Protein AF-A0A7G6T4R9-F1 (afdb_monomer)

Sequence (202 aa):
MLKKGSYLDRAVNALKSNSSLAFAHCATLMIGDCGGFTSSAYPLTEALVAAKHHVSSSIVFRRNDAVAFGGFDPKVVKWTDWSFGASLLSYRIGNDQANKIVYFSGPY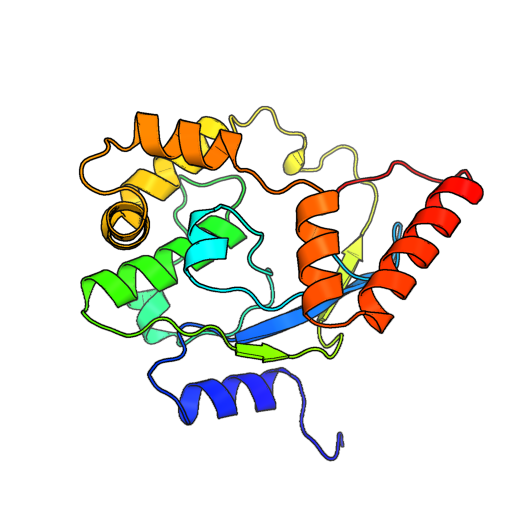YLYRTYTDPHRLSQQPISESEMVRVTVEICRPLFDKYYPDVNEGDIAEAVMAKKPTLLDCLTHIAKSDLIRARQFIRDRDLHCLTGTRSVALAP

Solvent-accessible surface area (backbone atoms only — not comparable to full-atom values): 11504 Å² total; per-residue (Å²): 131,68,94,81,56,56,62,65,56,51,40,52,50,50,49,71,76,30,80,43,40,53,37,25,40,54,17,36,30,31,37,72,74,46,62,43,60,39,66,60,45,43,78,62,45,59,70,42,46,67,35,55,40,75,39,67,87,76,52,46,64,59,65,68,59,40,63,73,72,63,53,76,57,86,85,41,86,57,65,47,46,38,42,39,51,43,40,54,48,8,50,32,44,71,65,81,40,56,62,41,52,47,63,40,85,54,68,76,41,79,44,80,38,70,93,61,98,80,43,75,89,74,50,98,66,62,64,60,58,35,42,26,55,40,42,62,78,16,40,56,46,46,44,75,79,43,68,98,58,56,46,66,63,47,23,52,54,32,59,75,47,47,65,49,73,66,56,30,46,51,48,19,37,75,73,35,55,66,57,32,53,48,44,52,51,45,50,52,52,44,65,72,66,74,62,71,79,86,70,81,63,121

Structure (mmCIF, N/CA/C/O backbone):
data_AF-A0A7G6T4R9-F1
#
_entry.id   AF-A0A7G6T4R9-F1
#
loop_
_atom_site.group_PDB
_atom_site.id
_atom_site.type_symbol
_atom_site.label_atom_id
_atom_site.label_alt_id
_atom_site.label_comp_id
_atom_site.label_asym_id
_atom_site.label_entity_id
_atom_site.label_seq_id
_atom_site.pdbx_PDB_ins_code
_atom_site.Cartn_x
_atom_site.Cartn_y
_atom_site.Cartn_z
_atom_site.occupancy
_atom_site.B_iso_or_equiv
_atom_site.auth_seq_id
_atom_site.auth_comp_id
_atom_site.auth_asym_id
_atom_site.auth_atom_id
_atom_site.pdbx_PDB_model_num
ATOM 1 N N . MET A 1 1 ? -7.048 -18.591 24.640 1.00 47.72 1 MET A N 1
ATOM 2 C CA . MET A 1 1 ? -7.565 -17.380 23.959 1.00 47.72 1 MET A CA 1
ATOM 3 C C . MET A 1 1 ? -6.538 -16.261 24.050 1.00 47.72 1 MET A C 1
ATOM 5 O O . MET A 1 1 ? -5.986 -16.047 25.124 1.00 47.72 1 MET A O 1
ATOM 9 N N . LEU A 1 2 ? -6.266 -15.552 22.952 1.00 65.94 2 LEU A N 1
ATOM 10 C CA . LEU A 1 2 ? -5.390 -14.376 22.959 1.00 65.94 2 LEU A CA 1
ATOM 11 C C . LEU A 1 2 ? -6.073 -13.249 23.755 1.00 65.94 2 LEU A C 1
ATOM 13 O O . LEU A 1 2 ? -7.051 -12.681 23.282 1.00 65.94 2 LEU A O 1
ATOM 17 N N . LYS A 1 3 ? -5.554 -12.892 24.941 1.00 66.50 3 LYS A N 1
ATOM 18 C CA . LYS A 1 3 ? -6.134 -11.860 25.838 1.00 66.50 3 LYS A CA 1
ATOM 19 C C . LYS A 1 3 ? -6.374 -10.486 25.183 1.00 66.50 3 LYS A C 1
ATOM 21 O O . LYS A 1 3 ? -7.097 -9.673 25.739 1.00 66.50 3 LYS A O 1
ATOM 26 N N . LYS A 1 4 ? -5.745 -10.205 24.036 1.00 72.19 4 LYS A N 1
ATOM 27 C CA . LYS A 1 4 ? -5.844 -8.932 23.300 1.00 72.19 4 LYS A CA 1
ATOM 28 C C . LYS A 1 4 ? -6.438 -9.079 21.884 1.00 72.19 4 LYS A C 1
ATOM 30 O O . LYS A 1 4 ? -6.253 -8.180 21.068 1.00 72.19 4 LYS A O 1
ATOM 35 N N . GLY A 1 5 ? -7.078 -10.211 21.578 1.00 83.81 5 GLY A N 1
ATOM 36 C CA . GLY A 1 5 ? -7.627 -10.507 20.249 1.00 83.81 5 GLY A CA 1
ATOM 37 C C . GLY A 1 5 ? -6.572 -10.803 19.174 1.00 83.81 5 GLY A C 1
ATOM 38 O O . GLY A 1 5 ? -5.372 -10.552 19.352 1.00 83.81 5 GLY A O 1
ATOM 39 N N . SER A 1 6 ? -7.041 -11.362 18.061 1.00 92.00 6 SER A N 1
ATOM 40 C CA . SER A 1 6 ? -6.291 -11.597 16.823 1.00 92.00 6 SER A CA 1
ATOM 41 C C . SER A 1 6 ? -6.058 -10.294 16.041 1.00 92.00 6 SER A C 1
ATOM 43 O O . SER A 1 6 ? -6.551 -9.226 16.409 1.00 92.00 6 SER A O 1
ATOM 45 N N . TYR A 1 7 ? -5.302 -10.361 14.942 1.00 94.06 7 TYR A N 1
ATOM 46 C CA . TYR A 1 7 ? -5.172 -9.222 14.028 1.00 94.06 7 TYR A CA 1
ATOM 47 C C . TYR A 1 7 ? -6.500 -8.813 13.400 1.00 94.06 7 TYR A C 1
ATOM 49 O O . TYR A 1 7 ? -6.786 -7.619 13.352 1.00 94.06 7 TYR A O 1
ATOM 57 N N . LEU A 1 8 ? -7.334 -9.779 13.007 1.00 95.31 8 LEU A N 1
ATOM 58 C CA . LEU A 1 8 ? -8.654 -9.490 12.454 1.00 95.31 8 LEU A CA 1
ATOM 59 C C . LEU A 1 8 ? -9.522 -8.736 13.464 1.00 95.31 8 LEU A C 1
ATOM 61 O O . LEU A 1 8 ? -10.095 -7.712 13.105 1.00 95.31 8 LEU A O 1
ATOM 65 N N . ASP A 1 9 ? -9.535 -9.156 14.733 1.00 95.19 9 ASP A N 1
ATOM 66 C CA . ASP A 1 9 ? -10.296 -8.461 15.783 1.00 95.19 9 ASP A CA 1
ATOM 67 C C . ASP A 1 9 ? -9.857 -6.996 15.912 1.00 95.19 9 ASP A C 1
ATOM 69 O O . ASP A 1 9 ? -10.676 -6.079 15.967 1.00 95.19 9 ASP A O 1
ATOM 73 N N . ARG A 1 10 ? -8.542 -6.754 15.917 1.00 95.44 10 ARG A N 1
ATOM 74 C CA . ARG A 1 10 ? -7.966 -5.405 16.033 1.00 95.44 10 ARG A CA 1
ATOM 75 C C . ARG A 1 10 ? -8.271 -4.546 14.814 1.00 95.44 10 ARG A C 1
ATOM 77 O O . ARG A 1 10 ? -8.655 -3.389 14.969 1.00 95.44 10 ARG A O 1
ATOM 84 N N . ALA A 1 11 ? -8.097 -5.104 13.621 1.00 97.25 11 ALA A N 1
ATOM 85 C CA . ALA A 1 11 ? -8.322 -4.413 12.362 1.00 97.25 11 ALA A CA 1
ATOM 86 C C . ALA A 1 11 ? -9.800 -4.048 12.179 1.00 97.25 11 ALA A C 1
ATOM 88 O O . ALA A 1 11 ? -10.115 -2.897 11.875 1.00 97.25 11 ALA A O 1
ATOM 89 N N . VAL A 1 12 ? -10.707 -4.991 12.449 1.00 97.19 12 VAL A N 1
ATOM 90 C CA . VAL A 1 12 ? -12.155 -4.756 12.414 1.00 97.19 12 VAL A CA 1
ATOM 91 C C . VAL A 1 12 ? -12.549 -3.697 13.436 1.00 97.19 12 VAL A C 1
ATOM 93 O O . VAL A 1 12 ? -13.268 -2.765 13.084 1.00 97.19 12 VAL A O 1
ATOM 96 N N . ASN A 1 13 ? -12.053 -3.780 14.673 1.00 96.62 13 ASN A N 1
ATOM 97 C CA . ASN A 1 13 ? -12.354 -2.774 15.692 1.00 96.62 13 ASN A CA 1
ATOM 98 C C . ASN A 1 13 ? -11.881 -1.376 15.274 1.00 96.62 13 ASN A C 1
ATOM 100 O O . ASN A 1 13 ? -12.661 -0.434 15.378 1.00 96.62 13 ASN A O 1
ATOM 104 N N . ALA A 1 14 ? -10.665 -1.247 14.732 1.00 97.62 14 ALA A N 1
ATOM 105 C CA . ALA A 1 14 ? -10.147 0.031 14.245 1.00 97.62 14 ALA A CA 1
ATOM 106 C C . ALA A 1 14 ? -11.005 0.609 13.105 1.00 97.62 14 ALA A C 1
ATOM 108 O O . ALA A 1 14 ? -11.374 1.783 13.137 1.00 97.62 14 ALA A O 1
ATOM 109 N N . LEU A 1 15 ? -11.373 -0.216 12.119 1.00 98.12 15 LEU A N 1
ATOM 110 C CA . LEU A 1 15 ? -12.225 0.207 11.004 1.00 98.12 15 LEU A CA 1
ATOM 111 C C . LEU A 1 15 ? -13.647 0.552 11.467 1.00 98.12 15 LEU A C 1
ATOM 113 O O . LEU A 1 15 ? -14.244 1.500 10.963 1.00 98.12 15 LEU A O 1
ATOM 117 N N . LYS A 1 16 ? -14.208 -0.162 12.445 1.00 97.38 16 LYS A N 1
ATOM 118 C CA . LYS A 1 16 ? -15.526 0.180 13.003 1.00 97.38 16 LYS A CA 1
ATOM 119 C C . LYS A 1 16 ? -15.491 1.490 13.786 1.00 97.38 16 LYS A C 1
ATOM 121 O O . LYS A 1 16 ? -16.446 2.253 13.709 1.00 97.38 16 LYS A O 1
ATOM 126 N N . SER A 1 17 ? -14.409 1.758 14.514 1.00 97.75 17 SER A N 1
ATOM 127 C CA . SER A 1 17 ? -14.300 2.943 15.368 1.00 97.75 17 SER A CA 1
ATOM 128 C C . SER A 1 17 ? -13.881 4.213 14.626 1.00 97.75 17 SER A C 1
ATOM 130 O O . SER A 1 17 ? -13.971 5.296 15.194 1.00 97.75 17 SER A O 1
ATOM 132 N N . ASN A 1 18 ? -13.374 4.110 13.393 1.00 98.19 18 ASN A N 1
ATOM 133 C CA . ASN A 1 18 ? -12.866 5.262 12.653 1.00 98.19 18 ASN A CA 1
ATOM 134 C C . ASN A 1 18 ? -13.181 5.168 11.152 1.00 98.19 18 ASN A C 1
ATOM 136 O O . ASN A 1 18 ? -12.487 4.487 10.392 1.00 98.19 18 ASN A O 1
ATOM 140 N N . SER A 1 19 ? -14.194 5.919 10.714 1.00 97.00 19 SER A N 1
ATOM 141 C CA . SER A 1 19 ? -14.621 6.008 9.309 1.00 97.00 19 SER A CA 1
ATOM 142 C C . SER A 1 19 ? -13.575 6.630 8.380 1.00 97.00 19 SER A C 1
ATOM 144 O O . SER A 1 19 ? -13.642 6.409 7.175 1.00 97.00 19 SER A O 1
ATOM 146 N N . SER A 1 20 ? -12.583 7.354 8.914 1.00 98.12 20 SER A N 1
ATOM 147 C CA . SER A 1 20 ? -11.479 7.914 8.123 1.00 98.12 20 SER A CA 1
ATOM 148 C C . SER A 1 20 ? -10.433 6.875 7.718 1.00 98.12 20 SER A C 1
ATOM 150 O O . SER A 1 20 ? -9.563 7.189 6.913 1.00 98.12 20 SER A O 1
ATOM 152 N N . LEU A 1 21 ? -10.443 5.673 8.306 1.00 98.50 21 LEU A N 1
ATOM 153 C CA . LEU A 1 21 ? -9.519 4.611 7.913 1.00 98.50 21 LEU A CA 1
ATOM 154 C C . LEU A 1 21 ? -9.996 3.949 6.621 1.00 98.50 21 LEU A C 1
ATOM 156 O O . LEU A 1 21 ? -11.114 3.448 6.598 1.00 98.50 21 LEU A O 1
ATOM 160 N N . ALA A 1 22 ? -9.155 3.889 5.592 1.00 98.19 22 ALA A N 1
ATOM 161 C CA . ALA A 1 22 ? -9.432 3.146 4.364 1.00 98.19 22 ALA A CA 1
ATOM 162 C C . ALA A 1 22 ? -9.221 1.641 4.575 1.00 98.19 22 ALA A C 1
ATOM 164 O O . ALA A 1 22 ? -10.106 0.827 4.316 1.00 98.19 22 ALA A O 1
ATOM 165 N N . PHE A 1 23 ? -8.060 1.280 5.121 1.00 98.56 23 PHE A N 1
ATOM 166 C CA . PHE A 1 23 ? -7.718 -0.097 5.446 1.00 98.56 23 PHE A CA 1
ATOM 167 C C . PHE A 1 23 ? -6.749 -0.185 6.627 1.00 98.56 23 PHE A C 1
ATOM 169 O O . PHE A 1 23 ? -6.134 0.794 7.065 1.00 98.56 23 PHE A O 1
ATOM 176 N N . ALA A 1 24 ? -6.636 -1.399 7.145 1.00 98.38 24 ALA A N 1
ATOM 177 C CA . ALA A 1 24 ? -5.690 -1.815 8.157 1.00 98.38 24 ALA A CA 1
ATOM 178 C C . ALA A 1 24 ? -4.681 -2.795 7.561 1.00 98.38 24 ALA A C 1
ATOM 180 O O . ALA A 1 24 ? -5.046 -3.626 6.734 1.00 98.38 24 ALA A O 1
ATOM 181 N N . HIS A 1 25 ? -3.432 -2.732 8.012 1.00 97.62 25 HIS A N 1
ATOM 182 C CA . HIS A 1 25 ? -2.411 -3.726 7.683 1.00 97.62 25 HIS A CA 1
ATOM 183 C C . HIS A 1 25 ? -1.464 -3.965 8.859 1.00 97.62 25 HIS A C 1
ATOM 185 O O . HIS A 1 25 ? -1.526 -3.266 9.876 1.00 97.62 25 HIS A O 1
ATOM 191 N N . CYS A 1 26 ? -0.609 -4.977 8.755 1.00 95.69 26 CYS A N 1
ATOM 192 C CA . CYS A 1 26 ? 0.341 -5.324 9.804 1.00 95.69 26 CYS A CA 1
ATOM 193 C C . CYS A 1 26 ? 1.710 -5.695 9.243 1.00 95.69 26 CYS A C 1
ATOM 195 O O . CYS A 1 26 ? 1.860 -5.961 8.048 1.00 95.69 26 CYS A O 1
ATOM 197 N N . ALA A 1 27 ? 2.708 -5.725 10.126 1.00 93.31 27 ALA A N 1
ATOM 198 C CA . ALA A 1 27 ? 4.015 -6.259 9.784 1.00 93.31 27 ALA A CA 1
ATOM 199 C C . ALA A 1 27 ? 3.864 -7.711 9.304 1.00 93.31 27 ALA A C 1
ATOM 201 O O . ALA A 1 27 ? 3.199 -8.520 9.953 1.00 93.31 27 ALA A O 1
ATOM 202 N N . THR A 1 28 ? 4.500 -8.045 8.184 1.00 91.88 28 THR A N 1
ATOM 203 C CA . THR A 1 28 ? 4.488 -9.407 7.643 1.00 91.88 28 THR A CA 1
ATOM 204 C C . THR A 1 28 ? 5.821 -10.083 7.924 1.00 91.88 28 THR A C 1
ATOM 206 O O . THR A 1 28 ? 6.882 -9.504 7.681 1.00 91.88 28 THR A O 1
ATOM 209 N N . LEU A 1 29 ? 5.762 -11.306 8.448 1.00 91.19 29 LEU A N 1
ATOM 210 C CA . LEU A 1 29 ? 6.935 -12.139 8.684 1.00 91.19 29 LEU A CA 1
ATOM 211 C C . LEU A 1 29 ? 7.026 -13.206 7.595 1.00 91.19 29 LEU A C 1
ATOM 213 O O . LEU A 1 29 ? 6.097 -13.988 7.396 1.00 91.19 29 LEU A O 1
ATOM 217 N N . MET A 1 30 ? 8.151 -13.245 6.897 1.00 90.12 30 MET A N 1
ATOM 218 C CA . MET A 1 30 ? 8.450 -14.276 5.920 1.00 90.12 30 MET A CA 1
ATOM 219 C C . MET A 1 30 ? 8.899 -15.560 6.618 1.00 90.12 30 MET A C 1
ATOM 221 O O . MET A 1 30 ? 9.665 -15.526 7.585 1.00 90.12 30 MET A O 1
ATOM 225 N N . ILE A 1 31 ? 8.422 -16.693 6.110 1.00 89.50 31 ILE A N 1
ATOM 226 C CA . ILE A 1 31 ? 8.800 -18.041 6.547 1.00 89.50 31 ILE A CA 1
ATOM 227 C C . ILE A 1 31 ? 9.092 -18.918 5.326 1.00 89.50 31 ILE A C 1
ATOM 229 O O . ILE A 1 31 ? 8.488 -18.716 4.278 1.00 89.50 31 ILE A O 1
ATOM 233 N N . GLY A 1 32 ? 9.944 -19.935 5.459 1.00 86.12 32 GLY A N 1
ATOM 234 C CA . GLY A 1 32 ? 10.296 -20.841 4.360 1.00 86.12 32 GLY A CA 1
ATOM 235 C C . GLY A 1 32 ? 11.695 -20.564 3.823 1.00 86.12 32 GLY A C 1
ATOM 236 O O . GLY A 1 32 ? 12.644 -20.518 4.601 1.00 86.12 32 GLY A O 1
ATOM 237 N N . ASP A 1 33 ? 11.821 -20.399 2.508 1.00 78.69 33 ASP A N 1
ATOM 238 C CA . ASP A 1 33 ? 13.122 -20.255 1.842 1.00 78.69 33 ASP A CA 1
ATOM 239 C C . ASP A 1 33 ? 13.871 -18.973 2.218 1.00 78.69 33 ASP A C 1
ATOM 241 O O . ASP A 1 33 ? 15.096 -18.939 2.166 1.00 78.69 33 ASP A O 1
ATOM 245 N N . CYS A 1 34 ? 13.134 -17.939 2.608 1.00 75.06 34 CYS A N 1
ATOM 246 C CA . CYS A 1 34 ? 13.631 -16.697 3.172 1.00 75.06 34 CYS A CA 1
ATOM 247 C C . CYS A 1 34 ? 12.821 -16.363 4.435 1.00 75.06 34 CYS A C 1
ATOM 249 O O . CYS A 1 34 ? 11.587 -16.415 4.435 1.00 75.06 34 CYS A O 1
ATOM 251 N N . GLY A 1 35 ? 13.535 -16.035 5.509 1.00 82.81 35 GLY A N 1
ATOM 252 C CA . GLY A 1 35 ? 12.982 -15.618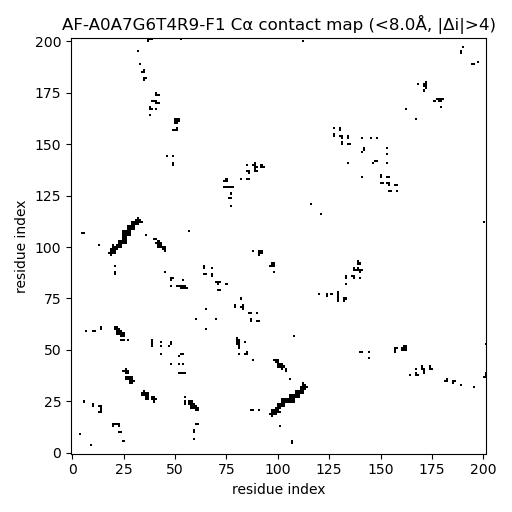 6.798 1.00 82.81 35 GLY A CA 1
ATOM 253 C C . GLY A 1 35 ? 13.174 -14.126 7.076 1.00 82.81 35 GLY A C 1
ATOM 254 O O . GLY A 1 35 ? 13.973 -13.467 6.411 1.00 82.81 35 GLY A O 1
ATOM 255 N N . GLY A 1 36 ? 12.474 -13.617 8.090 1.00 89.00 36 GLY A N 1
ATOM 256 C CA . GLY A 1 36 ? 12.563 -12.221 8.537 1.00 89.00 36 GLY A CA 1
ATOM 257 C C . GLY A 1 36 ? 11.393 -11.367 8.049 1.00 89.00 36 GLY A C 1
ATOM 258 O O . GLY A 1 36 ? 10.477 -11.855 7.393 1.00 89.00 36 GLY A O 1
ATOM 259 N N . PHE A 1 37 ? 11.369 -10.086 8.408 1.00 90.88 37 PHE A N 1
ATOM 260 C CA . PHE A 1 37 ? 10.284 -9.186 7.998 1.00 90.88 37 PHE A CA 1
ATOM 261 C C . PHE A 1 37 ? 10.330 -8.867 6.497 1.00 90.88 37 PHE A C 1
ATOM 263 O O . PHE A 1 37 ? 11.409 -8.771 5.909 1.00 90.88 37 PHE A O 1
ATOM 270 N N . THR A 1 38 ? 9.164 -8.655 5.880 1.00 89.62 38 THR A N 1
ATOM 271 C CA . THR A 1 38 ? 9.091 -8.098 4.519 1.00 89.62 38 THR A CA 1
ATOM 272 C C . THR A 1 38 ? 9.663 -6.681 4.486 1.00 89.62 38 THR A C 1
ATOM 274 O O . THR A 1 38 ? 9.715 -5.980 5.502 1.00 89.62 38 THR A O 1
ATOM 277 N N . SER A 1 39 ? 10.088 -6.234 3.302 1.00 88.12 39 SER A N 1
ATOM 278 C CA . SER A 1 39 ? 10.574 -4.862 3.097 1.00 88.12 39 SER A CA 1
ATOM 279 C C . SER A 1 39 ? 9.505 -3.823 3.452 1.00 88.12 39 SER A C 1
ATOM 281 O O . SER A 1 39 ? 9.852 -2.726 3.856 1.00 88.12 39 SER A O 1
ATOM 283 N N . SER A 1 40 ? 8.225 -4.189 3.389 1.00 89.19 40 SER A N 1
ATOM 284 C CA . SER A 1 40 ? 7.039 -3.376 3.674 1.00 89.19 40 SER A CA 1
ATOM 285 C C . SER A 1 40 ? 6.599 -3.325 5.148 1.00 89.19 40 SER A C 1
ATOM 287 O O . SER A 1 40 ? 5.505 -2.848 5.445 1.00 89.19 40 SER A O 1
ATOM 289 N N . ALA A 1 41 ? 7.418 -3.793 6.099 1.00 93.25 41 ALA A N 1
ATOM 290 C CA . ALA A 1 41 ? 7.074 -3.850 7.527 1.00 93.25 41 ALA A CA 1
ATOM 291 C C . ALA A 1 41 ? 7.145 -2.484 8.261 1.00 93.25 41 ALA A C 1
ATOM 293 O O . ALA A 1 41 ? 7.786 -2.345 9.313 1.00 93.25 41 ALA A O 1
ATOM 294 N N . TYR A 1 42 ? 6.471 -1.473 7.707 1.00 96.06 42 TYR A N 1
ATOM 295 C CA . TYR A 1 42 ? 6.374 -0.106 8.221 1.00 96.06 42 TYR A CA 1
ATOM 296 C C . TYR A 1 42 ? 4.978 0.503 7.979 1.00 96.06 42 TYR A C 1
ATOM 298 O O . TYR A 1 42 ? 4.236 0.035 7.116 1.00 96.06 42 TYR A O 1
ATOM 306 N N . PRO A 1 43 ? 4.587 1.565 8.713 1.00 97.38 43 PRO A N 1
ATOM 307 C CA . PRO A 1 43 ? 3.326 2.257 8.472 1.00 97.38 43 PRO A CA 1
ATOM 308 C C . PRO A 1 43 ? 3.249 2.864 7.065 1.00 97.38 43 PRO A C 1
ATOM 310 O O . PRO A 1 43 ? 4.071 3.701 6.694 1.00 97.38 43 PRO A O 1
ATOM 313 N N . LEU A 1 44 ? 2.221 2.481 6.311 1.00 97.25 44 LEU A N 1
ATOM 314 C CA . LEU A 1 44 ? 1.876 3.082 5.025 1.00 97.25 44 LEU A CA 1
ATOM 315 C C . LEU A 1 44 ? 1.049 4.352 5.215 1.00 97.25 44 LEU A C 1
ATOM 317 O O . LEU A 1 44 ? 0.273 4.479 6.163 1.00 97.25 44 LEU A O 1
ATOM 321 N N . THR A 1 45 ? 1.182 5.262 4.260 1.00 97.62 45 THR A N 1
ATOM 322 C CA . THR A 1 45 ? 0.328 6.439 4.101 1.00 97.62 45 THR A CA 1
ATOM 323 C C . THR A 1 45 ? -0.207 6.470 2.676 1.00 97.62 45 THR A C 1
ATOM 325 O O . THR A 1 45 ? 0.334 5.805 1.794 1.00 97.62 45 THR A O 1
ATOM 328 N N . GLU A 1 46 ? -1.248 7.263 2.443 1.00 97.62 46 GLU A N 1
ATOM 329 C CA . GLU A 1 46 ? -1.792 7.490 1.100 1.00 97.62 46 GLU A CA 1
ATOM 330 C C . GLU A 1 46 ? -0.699 7.922 0.101 1.00 97.62 46 GLU A C 1
ATOM 332 O O . GLU A 1 46 ? -0.585 7.341 -0.975 1.00 97.62 46 GLU A O 1
ATOM 337 N N . ALA A 1 47 ? 0.183 8.843 0.507 1.00 97.56 47 ALA A N 1
ATOM 338 C CA . ALA A 1 47 ? 1.295 9.321 -0.317 1.00 97.56 47 ALA A CA 1
ATOM 339 C C . ALA A 1 47 ? 2.304 8.215 -0.656 1.00 97.56 47 ALA A C 1
ATOM 341 O O . ALA A 1 47 ? 2.809 8.157 -1.773 1.00 97.56 47 ALA A O 1
ATOM 342 N N . LEU A 1 48 ? 2.586 7.316 0.294 1.00 97.56 48 LEU A N 1
ATOM 343 C CA . LEU A 1 48 ? 3.473 6.179 0.045 1.00 97.56 48 LEU A CA 1
ATOM 344 C C . LEU A 1 48 ? 2.844 5.200 -0.953 1.00 97.56 48 LEU A C 1
ATOM 346 O O . LEU A 1 48 ? 3.542 4.702 -1.831 1.00 97.56 48 LEU A O 1
ATOM 350 N N . VAL A 1 49 ? 1.531 4.963 -0.879 1.00 97.81 49 VAL A N 1
ATOM 351 C CA . VAL A 1 49 ? 0.834 4.123 -1.868 1.00 97.81 49 VAL A CA 1
ATOM 352 C C . VAL A 1 49 ? 0.860 4.773 -3.255 1.00 97.81 49 VAL A C 1
ATOM 354 O O . VAL A 1 49 ? 1.171 4.089 -4.230 1.00 97.81 49 VAL A O 1
ATOM 357 N N . ALA A 1 50 ? 0.637 6.088 -3.357 1.00 97.31 50 ALA A N 1
ATOM 358 C CA . ALA A 1 50 ? 0.776 6.828 -4.617 1.00 97.31 50 ALA A CA 1
ATOM 359 C C . ALA A 1 50 ? 2.216 6.801 -5.175 1.00 97.31 50 ALA A C 1
ATOM 361 O O . ALA A 1 50 ? 2.418 6.843 -6.385 1.00 97.31 50 ALA A O 1
ATOM 362 N N . ALA A 1 51 ? 3.224 6.665 -4.309 1.00 95.94 51 ALA A N 1
ATOM 363 C CA . ALA A 1 51 ? 4.628 6.451 -4.674 1.00 95.94 51 ALA A CA 1
ATOM 364 C C . ALA A 1 51 ? 5.004 4.962 -4.847 1.00 95.94 51 ALA A C 1
ATOM 366 O O . ALA A 1 51 ? 6.179 4.605 -4.805 1.00 95.94 51 ALA A O 1
ATOM 367 N N . LYS A 1 52 ? 4.020 4.071 -5.034 1.00 95.38 52 LYS A N 1
ATOM 368 C CA . LYS A 1 52 ? 4.222 2.633 -5.289 1.00 95.38 52 LYS A CA 1
ATOM 369 C C . LYS A 1 52 ? 4.916 1.862 -4.160 1.00 95.38 52 LYS A C 1
ATOM 371 O O . LYS A 1 52 ? 5.511 0.807 -4.396 1.00 95.38 52 LYS A O 1
ATOM 376 N N . HIS A 1 53 ? 4.810 2.330 -2.916 1.00 94.81 53 HIS A N 1
ATOM 377 C CA . HIS A 1 53 ? 5.143 1.485 -1.772 1.00 94.81 53 HIS A CA 1
ATOM 378 C C . HIS A 1 53 ? 4.158 0.318 -1.677 1.00 94.81 53 HIS A C 1
ATOM 380 O O . HIS A 1 53 ? 2.963 0.454 -1.946 1.00 94.81 53 HIS A O 1
ATOM 386 N N . HIS A 1 54 ? 4.694 -0.847 -1.323 1.00 91.19 54 HIS A N 1
ATOM 387 C CA . HIS A 1 54 ? 3.955 -2.101 -1.334 1.00 91.19 54 HIS A CA 1
ATOM 388 C C . HIS A 1 54 ? 2.776 -2.073 -0.357 1.00 91.19 54 HIS A C 1
ATOM 390 O O . HIS A 1 54 ? 2.931 -1.699 0.805 1.00 91.19 54 HIS A O 1
ATOM 396 N N . VAL A 1 55 ? 1.616 -2.526 -0.827 1.00 95.38 55 VAL A N 1
ATOM 397 C CA . VAL A 1 55 ? 0.420 -2.760 -0.015 1.00 95.38 55 VAL A CA 1
ATOM 398 C C . VAL A 1 55 ? 0.351 -4.252 0.278 1.00 95.38 55 VAL A C 1
ATOM 400 O O . VAL A 1 55 ? 0.304 -5.051 -0.648 1.00 95.38 55 VAL A O 1
ATOM 403 N N . SER A 1 56 ? 0.338 -4.631 1.558 1.00 91.56 56 SER A N 1
ATOM 404 C CA . SER A 1 56 ? 0.326 -6.047 1.941 1.00 91.56 56 SER A CA 1
ATOM 405 C C . SER A 1 56 ? -0.923 -6.774 1.431 1.00 91.56 56 SER A C 1
ATOM 407 O O . SER A 1 56 ? -2.045 -6.293 1.581 1.00 91.56 56 SER A O 1
ATOM 409 N N . SER A 1 57 ? -0.742 -7.999 0.938 1.00 88.06 57 SER A N 1
ATOM 410 C CA . SER A 1 57 ? -1.846 -8.911 0.589 1.00 88.06 57 SER A CA 1
ATOM 411 C C . SER A 1 57 ? -2.801 -9.221 1.754 1.00 88.06 57 SER A C 1
ATOM 413 O O . SER A 1 57 ? -3.929 -9.652 1.528 1.00 88.06 57 SER A O 1
ATOM 415 N N . SER A 1 58 ? -2.383 -8.986 3.001 1.00 92.81 58 SER A N 1
ATOM 416 C CA . SER A 1 58 ? -3.166 -9.270 4.207 1.00 92.81 58 SER A CA 1
ATOM 417 C C . SER A 1 58 ? -3.888 -8.043 4.780 1.00 92.81 58 SER A C 1
ATOM 419 O O . SER A 1 58 ? -4.106 -7.967 5.998 1.00 92.81 58 SER A O 1
ATOM 421 N N . ILE A 1 59 ? -4.200 -7.037 3.960 1.00 97.50 59 ILE A N 1
ATOM 422 C CA . ILE A 1 59 ? -4.962 -5.873 4.426 1.00 97.50 59 ILE A CA 1
ATOM 423 C C . ILE A 1 59 ? -6.400 -6.250 4.812 1.00 97.50 59 ILE A C 1
ATOM 425 O O . ILE A 1 59 ? -6.993 -7.183 4.276 1.00 97.50 59 ILE A O 1
ATOM 429 N N . VAL A 1 60 ? -6.984 -5.490 5.737 1.00 98.31 60 VAL A N 1
ATOM 430 C CA . VAL A 1 60 ? -8.408 -5.566 6.093 1.00 98.31 60 VAL A CA 1
ATOM 431 C C . VAL A 1 60 ? -9.058 -4.238 5.731 1.00 98.31 60 VAL A C 1
ATOM 433 O O . VAL A 1 60 ? -8.536 -3.179 6.070 1.00 98.31 60 VAL A O 1
ATOM 436 N N . PHE A 1 61 ? -10.202 -4.284 5.060 1.00 98.19 61 PHE A N 1
ATOM 437 C CA . PHE A 1 61 ? -10.915 -3.112 4.549 1.00 98.19 61 PHE A CA 1
ATOM 438 C C . PHE A 1 61 ? -12.432 -3.305 4.669 1.00 98.19 61 PHE A C 1
ATOM 440 O O . PHE A 1 61 ? -12.915 -4.397 4.983 1.00 98.19 61 PHE A O 1
ATOM 447 N N . ARG A 1 62 ? -13.209 -2.240 4.435 1.00 97.56 62 ARG A N 1
ATOM 448 C CA . ARG A 1 62 ? -14.675 -2.343 4.396 1.00 97.56 62 ARG A CA 1
ATOM 449 C C . ARG A 1 62 ? -15.116 -2.912 3.057 1.00 97.56 62 ARG A C 1
ATOM 451 O O . ARG A 1 62 ? -14.818 -2.344 2.013 1.00 97.56 62 ARG A O 1
ATOM 458 N N . ARG A 1 63 ? -15.901 -3.990 3.099 1.00 96.81 63 ARG A N 1
ATOM 459 C CA . ARG A 1 63 ? -16.466 -4.629 1.901 1.00 96.81 63 ARG A CA 1
ATOM 460 C C . ARG A 1 63 ? -17.183 -3.635 0.983 1.00 96.81 63 ARG A C 1
ATOM 462 O O . ARG A 1 63 ? -17.036 -3.748 -0.225 1.00 96.81 63 ARG A O 1
ATOM 469 N N . ASN A 1 64 ? -17.939 -2.690 1.546 1.00 95.50 64 ASN A N 1
ATOM 470 C CA . ASN A 1 64 ? -18.728 -1.741 0.757 1.00 95.50 64 ASN A CA 1
ATOM 471 C C . ASN A 1 64 ? -17.856 -0.881 -0.163 1.00 95.50 64 ASN A C 1
ATOM 473 O O . ASN A 1 64 ? -18.248 -0.674 -1.303 1.00 95.50 64 ASN A O 1
ATOM 477 N N . ASP A 1 65 ? -16.673 -0.460 0.291 1.00 95.25 65 ASP A N 1
ATOM 478 C CA . ASP A 1 65 ? -15.754 0.321 -0.540 1.00 95.25 65 ASP A CA 1
ATOM 479 C C . ASP A 1 65 ? -15.265 -0.537 -1.722 1.00 95.25 65 ASP A C 1
ATOM 481 O O . ASP A 1 65 ? -15.361 -0.121 -2.871 1.00 95.25 65 ASP A O 1
ATOM 485 N N . ALA A 1 66 ? -14.843 -1.782 -1.461 1.00 95.25 66 ALA A N 1
ATOM 486 C CA . ALA A 1 66 ? -14.363 -2.700 -2.501 1.00 95.25 66 ALA A CA 1
ATOM 487 C C . ALA A 1 66 ? -15.423 -3.112 -3.521 1.00 95.25 66 ALA A C 1
ATOM 489 O O . ALA A 1 66 ? -15.127 -3.221 -4.707 1.00 95.25 66 ALA A O 1
ATOM 490 N N . VAL A 1 67 ? -16.659 -3.333 -3.073 1.00 96.69 67 VAL A N 1
ATOM 491 C CA . VAL A 1 67 ? -17.778 -3.614 -3.980 1.00 96.69 67 VAL A CA 1
ATOM 492 C C . VAL A 1 67 ? -18.091 -2.388 -4.836 1.00 96.69 67 VAL A C 1
ATOM 494 O O . VAL A 1 67 ? -18.365 -2.546 -6.020 1.00 96.69 67 VAL A O 1
ATOM 497 N N . ALA A 1 68 ? -18.021 -1.184 -4.265 1.00 94.00 68 ALA A N 1
ATOM 498 C CA . ALA A 1 68 ? -18.351 0.044 -4.975 1.00 94.00 68 ALA A CA 1
ATOM 499 C C . ALA A 1 68 ? -17.347 0.398 -6.085 1.00 94.00 68 ALA A C 1
ATOM 501 O O . ALA A 1 68 ? -17.777 0.873 -7.131 1.00 94.00 68 ALA A O 1
A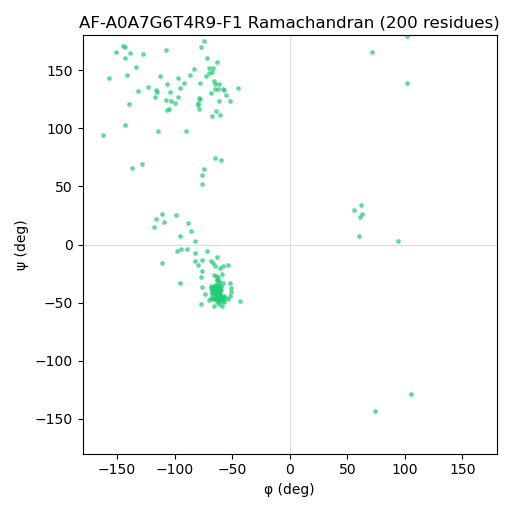TOM 502 N N . PHE A 1 69 ? -16.045 0.132 -5.904 1.00 92.44 69 PHE A N 1
ATOM 503 C CA . PHE A 1 69 ? -15.048 0.357 -6.966 1.00 92.44 69 PHE A CA 1
ATOM 504 C C . PHE A 1 69 ? -14.823 -0.843 -7.900 1.00 92.44 69 PHE A C 1
ATOM 506 O O . PHE A 1 69 ? -14.074 -0.727 -8.863 1.00 92.44 69 PHE A O 1
ATOM 513 N N . GLY A 1 70 ? -15.462 -1.991 -7.643 1.00 94.94 70 GLY A N 1
ATOM 514 C CA . GLY A 1 70 ? -15.404 -3.167 -8.522 1.00 94.94 70 GLY A CA 1
ATOM 515 C C . GLY A 1 70 ? -14.337 -4.216 -8.177 1.00 94.94 70 GLY A C 1
ATOM 516 O O . GLY A 1 70 ? -14.254 -5.237 -8.854 1.00 94.94 70 GLY A O 1
ATOM 517 N N . GLY A 1 71 ? -13.573 -4.040 -7.096 1.00 94.94 71 GLY A N 1
ATOM 518 C CA . GLY A 1 71 ? -12.586 -5.021 -6.638 1.00 94.94 71 GLY A CA 1
ATOM 519 C C . GLY A 1 71 ? -11.321 -5.076 -7.505 1.00 94.94 71 GLY A C 1
ATOM 520 O O . GLY A 1 71 ? -10.812 -4.050 -7.936 1.00 94.94 71 GLY A O 1
ATOM 521 N N . PHE A 1 72 ? -10.752 -6.270 -7.700 1.00 95.31 72 PHE A N 1
ATOM 522 C CA . PHE A 1 72 ? -9.540 -6.427 -8.515 1.00 95.31 72 PHE A CA 1
ATOM 523 C C . PHE A 1 72 ? -9.826 -6.149 -9.994 1.00 95.31 72 PHE A C 1
ATOM 525 O O . PHE A 1 72 ? -10.730 -6.755 -10.567 1.00 95.31 72 PHE A O 1
ATOM 532 N N . ASP A 1 73 ? -9.007 -5.302 -10.620 1.00 95.06 73 ASP A N 1
ATOM 533 C CA . ASP A 1 73 ? -9.081 -5.066 -12.060 1.00 95.06 73 ASP A CA 1
ATOM 534 C C . ASP A 1 73 ? -8.385 -6.212 -12.826 1.00 95.06 73 ASP A C 1
ATOM 536 O O . ASP A 1 73 ? -7.184 -6.433 -12.637 1.00 95.06 73 ASP A O 1
ATOM 540 N N . PRO A 1 74 ? -9.094 -6.946 -13.706 1.00 94.12 74 PRO A N 1
ATOM 541 C CA . PRO A 1 74 ? -8.526 -8.071 -14.448 1.00 94.12 74 PRO A CA 1
ATOM 542 C C . PRO A 1 74 ? -7.447 -7.670 -15.467 1.00 94.12 74 PRO A C 1
ATOM 544 O O . PRO A 1 74 ? -6.707 -8.536 -15.931 1.00 94.12 74 PRO A O 1
ATOM 547 N N . LYS A 1 75 ? -7.337 -6.386 -15.831 1.00 94.75 75 LYS A N 1
ATOM 548 C CA . LYS A 1 75 ? -6.270 -5.876 -16.705 1.00 94.75 75 LYS A CA 1
ATOM 549 C C . LYS A 1 75 ? -4.942 -5.741 -15.964 1.00 94.75 75 LYS A C 1
ATOM 551 O O . LYS A 1 75 ? -3.888 -5.755 -16.599 1.00 94.75 75 LYS A O 1
ATOM 556 N N . VAL A 1 76 ? -4.971 -5.629 -14.635 1.00 94.94 76 VAL A N 1
ATOM 557 C CA . VAL A 1 76 ? -3.767 -5.557 -13.806 1.00 94.94 76 VAL A CA 1
ATOM 558 C C . VAL A 1 76 ? -3.368 -6.970 -13.405 1.00 94.94 76 VAL A C 1
ATOM 560 O O . VAL A 1 76 ? -3.885 -7.543 -12.456 1.00 94.94 76 VAL A O 1
ATOM 563 N N . VAL A 1 77 ? -2.418 -7.551 -14.131 1.00 91.69 77 VAL A N 1
ATOM 564 C CA . VAL A 1 77 ? -1.959 -8.937 -13.911 1.00 91.69 77 VAL A CA 1
ATOM 565 C C . VAL A 1 77 ? -0.675 -9.032 -13.077 1.00 91.69 77 VAL A C 1
ATOM 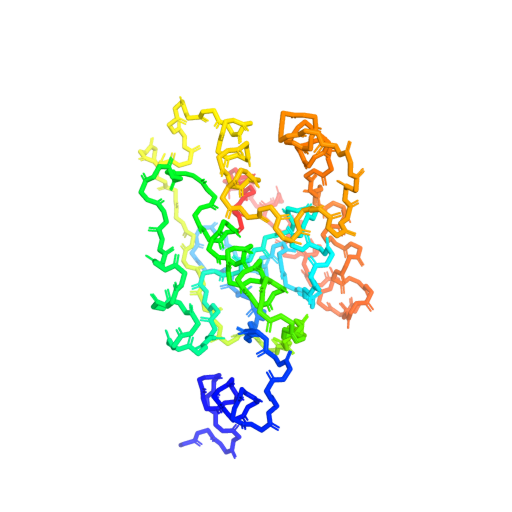567 O O . VAL A 1 77 ? -0.238 -10.121 -12.709 1.00 91.69 77 VAL A O 1
ATOM 570 N N . LYS A 1 78 ? -0.065 -7.891 -12.739 1.00 90.50 78 LYS A N 1
ATOM 571 C CA . LYS A 1 78 ? 1.106 -7.773 -11.856 1.00 90.50 78 LYS A CA 1
ATOM 572 C C . LYS A 1 78 ? 0.940 -6.538 -10.973 1.00 90.50 78 LYS A C 1
ATOM 574 O O . LYS A 1 78 ? 0.390 -5.542 -11.426 1.00 90.50 78 LYS A O 1
ATOM 579 N N . TRP A 1 79 ? 1.431 -6.599 -9.732 1.00 91.12 79 TRP A N 1
ATOM 580 C CA . TRP A 1 79 ? 1.208 -5.558 -8.708 1.00 91.12 79 TRP A CA 1
ATOM 581 C C . TRP A 1 79 ? -0.273 -5.372 -8.332 1.00 91.12 79 TRP A C 1
ATOM 583 O O . TRP A 1 79 ? -0.717 -4.263 -8.039 1.00 91.12 79 TRP A O 1
ATOM 593 N N . THR A 1 80 ? -1.039 -6.465 -8.356 1.00 94.12 80 THR A N 1
ATOM 594 C CA . THR A 1 80 ? -2.480 -6.490 -8.060 1.00 94.12 80 THR A CA 1
ATOM 595 C C . THR A 1 80 ? -2.810 -6.011 -6.653 1.00 94.12 80 THR A C 1
ATOM 597 O O . THR A 1 80 ? -3.812 -5.339 -6.448 1.00 94.12 80 THR A O 1
ATOM 600 N N . ASP A 1 81 ? -1.959 -6.331 -5.687 1.00 94.50 81 ASP A N 1
ATOM 601 C CA . ASP A 1 81 ? -2.045 -5.903 -4.294 1.00 94.50 81 ASP A CA 1
ATOM 602 C C . ASP A 1 81 ? -1.918 -4.380 -4.139 1.00 94.50 81 ASP A C 1
ATOM 604 O O . ASP A 1 81 ? -2.768 -3.735 -3.521 1.00 94.50 81 ASP A O 1
ATOM 608 N N . TRP A 1 82 ? -0.897 -3.792 -4.763 1.00 96.50 82 TRP A N 1
ATOM 609 C CA . TRP A 1 82 ? -0.710 -2.346 -4.816 1.00 96.50 82 TRP A CA 1
ATOM 610 C C . TRP A 1 82 ? -1.863 -1.655 -5.546 1.00 96.50 82 TRP A C 1
ATOM 612 O O . TRP A 1 82 ? -2.426 -0.699 -5.016 1.00 96.50 82 TRP A O 1
ATOM 622 N N . SER A 1 83 ? -2.249 -2.161 -6.719 1.00 97.44 83 SER A N 1
ATOM 623 C CA . SER A 1 83 ? -3.332 -1.589 -7.524 1.00 97.44 83 SER A CA 1
ATOM 624 C C . SER A 1 83 ? -4.680 -1.636 -6.803 1.00 97.44 83 SER A C 1
ATOM 626 O O . SER A 1 83 ? -5.415 -0.649 -6.790 1.00 97.44 83 SER A O 1
ATOM 628 N N . PHE A 1 84 ? -4.972 -2.728 -6.093 1.00 98.12 84 PHE A N 1
ATOM 629 C CA . PHE A 1 84 ? -6.164 -2.839 -5.254 1.00 98.12 84 PHE A CA 1
ATOM 630 C C . PHE A 1 84 ? -6.156 -1.810 -4.115 1.00 98.12 84 PHE A C 1
ATOM 632 O O . PHE A 1 84 ? -7.152 -1.123 -3.881 1.00 98.12 84 PHE A O 1
ATOM 639 N N . GLY A 1 85 ? -5.024 -1.663 -3.417 1.00 98.06 85 GLY A N 1
ATOM 640 C CA . GLY A 1 85 ? -4.865 -0.647 -2.377 1.00 98.06 85 GLY A CA 1
ATOM 641 C C . GLY A 1 85 ? -5.024 0.778 -2.914 1.00 98.06 85 GLY A C 1
ATOM 642 O O . GLY A 1 85 ? -5.705 1.593 -2.293 1.00 98.06 85 GLY A O 1
ATOM 643 N N . ALA A 1 86 ? -4.447 1.069 -4.083 1.00 98.25 86 ALA A N 1
ATOM 644 C CA . ALA A 1 86 ? -4.592 2.349 -4.770 1.00 98.25 86 ALA A CA 1
ATOM 645 C C . ALA A 1 86 ? -6.051 2.618 -5.172 1.00 98.25 86 ALA A C 1
ATOM 647 O O . ALA A 1 86 ? -6.552 3.710 -4.914 1.00 98.25 86 ALA A O 1
ATOM 648 N N . SER A 1 87 ? -6.754 1.614 -5.702 1.00 98.38 87 SER A N 1
ATOM 649 C CA . SER A 1 87 ? -8.167 1.705 -6.099 1.00 98.38 87 SER A CA 1
ATOM 650 C C . SER A 1 87 ? -9.070 2.020 -4.910 1.00 98.38 87 SER A C 1
ATOM 652 O O . SER A 1 87 ? -9.914 2.911 -4.985 1.00 98.38 87 SER A O 1
ATOM 654 N N . LEU A 1 88 ? -8.835 1.367 -3.767 1.00 98.19 88 LEU A N 1
ATOM 655 C CA . LEU A 1 88 ? -9.563 1.636 -2.528 1.00 98.19 88 LEU A CA 1
ATOM 656 C C . LEU A 1 88 ? -9.378 3.083 -2.049 1.00 98.19 88 LEU A C 1
ATOM 658 O O . LEU A 1 88 ? -10.347 3.734 -1.663 1.00 98.19 88 LEU A O 1
ATOM 662 N N . LEU A 1 89 ? -8.145 3.596 -2.073 1.00 98.56 89 LEU A N 1
ATOM 663 C CA . LEU A 1 89 ? -7.863 4.984 -1.698 1.00 98.56 89 LEU A CA 1
ATOM 664 C C . LEU A 1 89 ? -8.461 5.968 -2.712 1.00 98.56 89 LEU A C 1
ATOM 666 O O . LEU A 1 89 ? -9.063 6.966 -2.319 1.00 98.56 89 LEU A O 1
ATOM 670 N N . SER A 1 90 ? -8.333 5.672 -4.003 1.00 98.44 90 SER A N 1
ATOM 671 C CA . SER A 1 90 ? -8.834 6.508 -5.091 1.00 98.44 90 SER A CA 1
ATOM 672 C C . SER A 1 90 ? -10.354 6.649 -5.050 1.00 98.44 90 SER A C 1
ATOM 674 O O . SER A 1 90 ? -10.869 7.766 -5.046 1.00 98.44 90 SER A O 1
ATOM 676 N N . TYR A 1 91 ? -11.075 5.538 -4.878 1.00 98.12 91 TYR A N 1
ATOM 677 C CA . TYR A 1 91 ? -12.524 5.538 -4.687 1.00 98.12 91 TYR A CA 1
ATOM 678 C C . TYR A 1 91 ? -12.948 6.448 -3.534 1.00 98.12 91 TYR A C 1
ATOM 680 O O . TYR A 1 91 ? -13.862 7.259 -3.672 1.00 98.12 91 TYR A O 1
ATOM 688 N N . ARG A 1 92 ? -12.265 6.344 -2.392 1.00 98.00 92 ARG A N 1
ATOM 689 C CA . ARG A 1 92 ? -12.576 7.152 -1.211 1.00 98.00 92 ARG A CA 1
ATOM 690 C C . ARG A 1 92 ? -12.331 8.640 -1.460 1.00 98.00 92 ARG A C 1
ATOM 692 O O . ARG A 1 92 ? -13.194 9.433 -1.100 1.00 98.00 92 ARG A O 1
ATOM 699 N N . ILE A 1 93 ? -11.234 9.013 -2.127 1.00 97.94 93 ILE A N 1
ATOM 700 C CA . ILE A 1 93 ? -10.972 10.410 -2.529 1.00 97.94 93 ILE A CA 1
ATOM 701 C C . ILE A 1 93 ? -12.072 10.918 -3.456 1.00 97.94 93 ILE A C 1
ATOM 703 O O . ILE A 1 93 ? -12.611 11.989 -3.211 1.00 97.94 93 ILE A O 1
ATOM 707 N N . GLY A 1 94 ? -12.448 10.13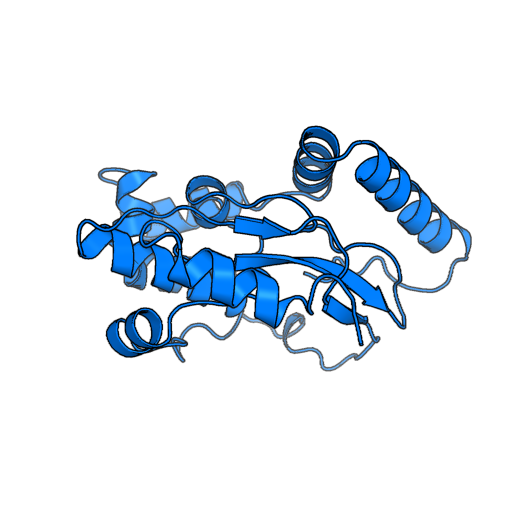5 -4.471 1.00 97.12 94 GLY A N 1
ATOM 708 C CA . GLY A 1 94 ? -13.515 10.497 -5.409 1.00 97.12 94 GLY A CA 1
ATOM 709 C C . GLY A 1 94 ? -14.903 10.641 -4.770 1.00 97.12 94 GLY A C 1
ATOM 710 O O . GLY A 1 94 ? -15.816 11.134 -5.419 1.00 97.12 94 GLY A O 1
ATOM 711 N N . ASN A 1 95 ? -15.065 10.225 -3.510 1.00 96.94 95 ASN A N 1
ATOM 712 C CA . ASN A 1 95 ? -16.289 10.361 -2.718 1.00 96.94 95 ASN A CA 1
ATOM 713 C C . ASN A 1 95 ? -16.093 11.271 -1.487 1.00 96.94 95 ASN A C 1
ATOM 715 O O . ASN A 1 95 ? -16.813 11.125 -0.497 1.00 96.94 95 ASN A O 1
ATOM 719 N N . ASP A 1 96 ? -15.088 12.153 -1.506 1.00 97.12 96 ASP A N 1
ATOM 720 C CA . ASP A 1 96 ? -14.766 13.097 -0.424 1.00 97.12 96 ASP A CA 1
ATOM 721 C C . ASP A 1 96 ? -14.539 12.434 0.950 1.00 97.12 96 ASP A C 1
ATOM 723 O O . ASP A 1 96 ? -14.772 13.014 2.016 1.00 97.12 96 ASP A O 1
ATOM 727 N N . GLN A 1 97 ? -14.059 11.188 0.954 1.00 97.12 97 GLN A N 1
ATOM 728 C CA . GLN A 1 97 ? -13.757 10.441 2.169 1.00 97.12 97 GLN A CA 1
ATOM 729 C C . GLN A 1 97 ? -12.269 10.512 2.524 1.00 97.12 97 GLN A C 1
ATOM 731 O O . GLN A 1 97 ? -11.379 10.440 1.680 1.00 97.12 97 GLN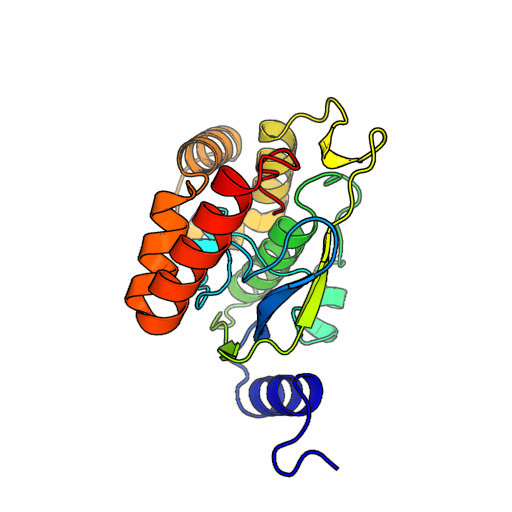 A O 1
ATOM 736 N N . ALA A 1 98 ? -11.980 10.572 3.825 1.00 96.50 98 ALA A N 1
ATOM 737 C CA . ALA A 1 98 ? -10.608 10.544 4.322 1.00 96.50 98 ALA A CA 1
ATOM 738 C C . ALA A 1 98 ? -9.937 9.167 4.140 1.00 96.50 98 ALA A C 1
ATOM 740 O O . ALA A 1 98 ? -10.588 8.120 4.203 1.00 96.50 98 ALA A O 1
ATOM 741 N N . ASN A 1 99 ? -8.609 9.185 4.011 1.00 96.69 99 ASN A N 1
ATOM 742 C CA . ASN A 1 99 ? -7.767 8.028 3.699 1.00 96.69 99 ASN A CA 1
ATOM 743 C C . ASN A 1 99 ? -6.613 7.872 4.689 1.00 96.69 99 ASN A C 1
ATOM 745 O O . ASN A 1 99 ? -5.433 8.066 4.394 1.00 96.69 99 ASN A O 1
ATOM 749 N N . LYS A 1 100 ? -6.955 7.516 5.920 1.00 98.06 100 LYS A N 1
ATOM 750 C CA . LYS A 1 100 ? -5.964 7.081 6.902 1.00 98.06 100 LYS A CA 1
ATOM 751 C C . LYS A 1 100 ? -5.730 5.580 6.741 1.00 98.06 100 LYS A C 1
ATOM 753 O O . LYS A 1 100 ? -6.654 4.827 6.446 1.00 98.06 100 LYS A O 1
ATOM 758 N N . ILE A 1 101 ? -4.503 5.134 6.967 1.00 98.56 101 ILE A N 1
ATOM 759 C CA . ILE A 1 101 ? -4.150 3.714 6.976 1.00 98.56 101 ILE A CA 1
ATOM 760 C C . ILE A 1 101 ? -3.658 3.391 8.379 1.00 98.56 101 ILE A C 1
ATOM 762 O O . ILE A 1 101 ? -2.788 4.086 8.905 1.00 98.56 101 ILE A O 1
ATOM 766 N N . VAL A 1 102 ? -4.229 2.363 9.008 1.00 98.00 102 VAL A N 1
ATOM 767 C CA . VAL A 1 102 ? -3.760 1.916 10.326 1.00 98.00 102 VAL A CA 1
ATOM 768 C C . VAL A 1 102 ? -2.767 0.776 10.162 1.00 98.00 102 VAL A C 1
ATOM 770 O O . VAL A 1 102 ? -2.994 -0.164 9.401 1.00 98.00 102 VAL A O 1
ATOM 773 N N . TYR A 1 103 ? -1.663 0.867 10.896 1.00 97.25 103 TYR A N 1
ATOM 774 C CA . TYR A 1 103 ? -0.607 -0.133 10.907 1.00 97.25 103 TYR A CA 1
ATOM 775 C C . TYR A 1 103 ? -0.491 -0.782 12.281 1.00 97.25 103 TYR A C 1
ATOM 777 O O . TYR A 1 103 ? -0.386 -0.097 13.300 1.00 97.25 103 TYR A O 1
ATOM 785 N N . PHE A 1 104 ? -0.451 -2.110 12.298 1.00 95.62 104 PHE A N 1
ATOM 786 C CA . PHE A 1 104 ? -0.157 -2.892 13.488 1.00 95.62 104 PHE A CA 1
ATOM 787 C C . PHE A 1 104 ? 1.264 -3.457 13.406 1.00 95.62 104 PHE A C 1
ATOM 789 O O . PHE A 1 104 ? 1.569 -4.291 12.559 1.00 95.62 104 PHE A O 1
ATOM 796 N N . SER A 1 105 ? 2.131 -3.036 14.325 1.00 92.31 105 SER A N 1
ATOM 797 C CA . SER A 1 105 ? 3.563 -3.371 14.324 1.00 92.31 105 SER A CA 1
ATOM 798 C C . SER A 1 105 ? 3.890 -4.843 14.616 1.00 92.31 105 SER A C 1
ATOM 800 O O . SER A 1 105 ? 5.022 -5.281 14.404 1.00 92.31 105 SER A O 1
ATOM 802 N N . GLY A 1 106 ? 2.924 -5.617 15.115 1.00 91.56 106 GLY A N 1
ATOM 803 C CA . GLY A 1 106 ? 3.102 -7.044 15.370 1.00 91.56 106 GLY A CA 1
ATOM 804 C C . GLY A 1 106 ? 3.134 -7.870 14.074 1.00 91.56 106 GLY A C 1
ATOM 805 O O . GLY A 1 106 ? 2.381 -7.548 13.154 1.00 91.56 106 GLY A O 1
ATOM 806 N N . PRO A 1 107 ? 3.947 -8.948 14.008 1.00 89.88 107 PRO A N 1
ATOM 807 C CA . PRO A 1 107 ? 4.010 -9.876 12.876 1.00 89.88 107 PRO A CA 1
ATOM 808 C C . PRO A 1 107 ? 2.780 -10.791 12.842 1.00 89.88 107 PRO A C 1
ATOM 810 O O . PRO A 1 107 ? 2.864 -11.989 13.101 1.00 89.88 107 PRO A O 1
ATOM 813 N N . TYR A 1 108 ? 1.600 -10.221 12.618 1.00 91.50 108 TYR A N 1
ATOM 814 C CA . TYR A 1 108 ? 0.355 -10.979 12.713 1.00 91.50 108 TYR A CA 1
ATOM 815 C C . TYR A 1 108 ? 0.019 -11.786 11.458 1.00 91.50 108 TYR A C 1
ATOM 817 O O . TYR A 1 108 ? -0.927 -12.574 11.483 1.00 91.50 108 TYR A O 1
ATOM 825 N N . TYR A 1 109 ? 0.783 -11.598 10.384 1.00 92.00 109 TYR A N 1
ATOM 826 C CA . TYR A 1 109 ? 0.647 -12.340 9.143 1.00 92.00 109 TYR A CA 1
ATOM 827 C C . TYR A 1 109 ? 1.966 -13.023 8.779 1.00 92.00 109 TYR A C 1
ATOM 829 O O . TYR A 1 109 ? 3.041 -12.423 8.881 1.00 92.00 109 TYR A O 1
ATOM 837 N N . LEU A 1 110 ? 1.866 -14.286 8.362 1.00 92.75 110 LEU A N 1
ATOM 838 C CA . LEU A 1 110 ? 2.995 -15.089 7.911 1.00 92.75 110 LEU A CA 1
ATOM 839 C C . LEU A 1 110 ? 2.919 -15.248 6.394 1.00 92.75 110 LEU A C 1
ATOM 841 O O . LEU A 1 110 ? 1.921 -15.740 5.870 1.00 92.75 110 LEU A O 1
ATOM 845 N N . TYR A 1 111 ? 3.985 -14.867 5.699 1.00 89.69 111 TYR A N 1
ATOM 846 C CA . TYR A 1 111 ? 4.109 -15.011 4.255 1.00 89.69 111 TYR A CA 1
ATOM 847 C C . TYR A 1 111 ? 5.092 -16.132 3.928 1.00 89.69 111 TYR A C 1
ATOM 849 O O . TYR A 1 111 ? 6.277 -16.054 4.252 1.00 89.69 111 TYR A O 1
ATOM 857 N N . ARG A 1 112 ? 4.606 -17.199 3.289 1.00 88.88 112 ARG A N 1
ATOM 858 C CA . ARG A 1 112 ? 5.469 -18.316 2.904 1.00 88.88 112 ARG A CA 1
ATOM 859 C C . ARG A 1 112 ? 6.261 -17.971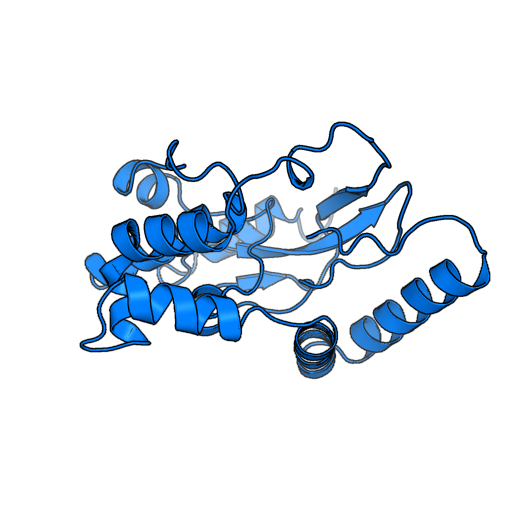 1.647 1.00 88.88 112 ARG A C 1
ATOM 861 O O . ARG A 1 112 ? 5.697 -17.832 0.565 1.00 88.88 112 ARG A O 1
ATOM 868 N N . THR A 1 113 ? 7.575 -17.916 1.782 1.00 83.88 113 THR A N 1
ATOM 869 C CA . THR A 1 113 ? 8.529 -17.806 0.684 1.00 83.88 113 THR A CA 1
ATOM 870 C C . THR A 1 113 ? 8.976 -19.205 0.249 1.00 83.88 113 THR A C 1
ATOM 872 O O . THR A 1 113 ? 9.176 -20.105 1.067 1.00 83.88 113 THR A O 1
ATOM 875 N N . TYR A 1 114 ? 9.086 -19.411 -1.059 1.00 81.06 114 TYR A N 1
ATOM 876 C CA . TYR A 1 114 ? 9.508 -20.676 -1.664 1.00 81.06 114 TYR A CA 1
ATOM 877 C C . TYR A 1 114 ? 10.058 -20.428 -3.068 1.00 81.06 114 TYR A C 1
ATOM 879 O O . TYR A 1 114 ? 9.543 -19.589 -3.800 1.00 81.06 114 TYR A O 1
ATOM 887 N N . THR A 1 115 ? 11.085 -21.149 -3.471 1.00 77.56 115 THR A N 1
ATOM 888 C CA . THR A 1 115 ? 11.679 -21.033 -4.800 1.00 77.56 115 THR A CA 1
ATOM 889 C C . THR A 1 115 ? 10.820 -21.813 -5.783 1.00 77.56 115 THR A C 1
ATOM 891 O O . THR A 1 115 ? 10.603 -23.007 -5.602 1.00 77.56 115 THR A O 1
ATOM 894 N N . ASP A 1 116 ? 10.318 -21.135 -6.810 1.00 78.06 116 ASP A N 1
ATOM 895 C CA . ASP A 1 116 ? 9.566 -21.760 -7.897 1.00 78.06 116 ASP A CA 1
ATOM 896 C C . ASP A 1 116 ? 9.997 -21.113 -9.228 1.00 78.06 116 ASP A C 1
ATOM 898 O O . ASP A 1 116 ? 9.898 -19.885 -9.357 1.00 78.06 116 ASP A O 1
ATOM 902 N N . PRO A 1 117 ? 10.526 -21.896 -10.190 1.00 73.00 117 PRO A N 1
ATOM 903 C CA . PRO A 1 117 ? 10.969 -21.398 -11.493 1.00 73.00 117 PRO A CA 1
ATOM 904 C C . PRO A 1 117 ? 9.818 -20.986 -12.427 1.00 73.00 117 PRO A C 1
ATOM 906 O O . PRO A 1 117 ? 10.073 -20.467 -13.508 1.00 73.00 117 PRO A O 1
ATOM 909 N N . HIS A 1 118 ? 8.558 -21.208 -12.042 1.00 72.88 118 HIS A N 1
ATOM 910 C CA . HIS A 1 118 ? 7.372 -20.850 -12.824 1.00 72.88 118 HIS A CA 1
ATOM 911 C C . HIS A 1 118 ? 6.578 -19.685 -12.213 1.00 72.88 118 HIS A C 1
ATOM 913 O O . HIS A 1 118 ? 5.406 -19.479 -12.533 1.00 72.88 118 HIS A O 1
ATOM 919 N N . ARG A 1 119 ? 7.201 -18.890 -11.332 1.00 71.50 119 ARG A N 1
ATOM 920 C CA . ARG A 1 119 ? 6.547 -17.747 -10.680 1.00 71.50 119 ARG A CA 1
ATOM 921 C C . ARG A 1 119 ? 6.011 -16.741 -11.700 1.00 71.50 119 ARG A C 1
ATOM 923 O O . ARG A 1 119 ? 6.750 -16.260 -12.553 1.00 71.50 119 ARG A O 1
ATOM 930 N N . LEU A 1 120 ? 4.766 -16.294 -11.504 1.00 66.88 120 LEU A N 1
ATOM 931 C CA . LEU A 1 120 ? 4.152 -15.195 -12.271 1.00 66.88 120 LEU A CA 1
ATOM 932 C C . LEU A 1 120 ? 5.025 -13.932 -12.305 1.00 66.88 120 LEU A C 1
ATOM 934 O O . LEU A 1 120 ? 5.075 -13.236 -13.312 1.00 66.88 120 LEU A O 1
ATOM 938 N N . SER A 1 121 ? 5.774 -13.654 -11.231 1.00 67.75 121 SER A N 1
ATOM 939 C CA . SER A 1 121 ? 6.704 -12.520 -11.177 1.00 67.75 121 SER A CA 1
ATOM 940 C C . SER A 1 121 ? 7.816 -12.574 -12.234 1.00 67.75 121 SER A C 1
ATOM 942 O O . SER A 1 121 ? 8.418 -11.540 -12.512 1.00 67.75 121 SER A O 1
ATOM 944 N N . GLN A 1 122 ? 8.098 -13.759 -12.787 1.00 72.00 122 GLN A N 1
ATOM 945 C CA . GLN A 1 122 ? 9.097 -14.006 -13.829 1.00 72.00 122 GLN A CA 1
ATOM 946 C C . GLN A 1 122 ? 8.501 -13.984 -15.245 1.00 72.00 122 GLN A C 1
ATOM 948 O O . GLN A 1 122 ? 9.247 -14.091 -16.216 1.00 72.00 122 GLN A O 1
ATOM 953 N N . GLN A 1 123 ? 7.179 -13.834 -15.388 1.00 77.88 123 GLN A N 1
ATOM 954 C CA . GLN A 1 123 ? 6.567 -13.671 -16.703 1.00 77.88 123 GLN A CA 1
ATOM 955 C C . GLN A 1 123 ? 6.964 -12.322 -17.328 1.00 77.88 123 GLN A C 1
ATOM 957 O O . GLN A 1 123 ? 7.131 -11.335 -16.600 1.00 77.88 123 GLN A O 1
ATOM 962 N N . PRO A 1 124 ? 7.079 -12.248 -18.668 1.00 82.44 124 PRO A N 1
ATOM 963 C CA . PRO A 1 124 ? 7.459 -11.038 -19.396 1.00 82.44 124 PRO A CA 1
ATOM 964 C C . PRO A 1 124 ? 6.291 -10.036 -19.475 1.00 82.44 124 PRO A C 1
ATOM 966 O O . PRO A 1 124 ? 5.819 -9.678 -20.549 1.00 82.44 124 PRO A O 1
ATOM 969 N N . ILE A 1 125 ? 5.798 -9.598 -18.317 1.00 86.56 125 ILE A N 1
ATOM 970 C CA . ILE A 1 125 ? 4.741 -8.594 -18.179 1.00 86.56 125 ILE A CA 1
ATOM 971 C C . ILE A 1 125 ? 5.400 -7.237 -17.936 1.00 86.56 125 ILE A C 1
ATOM 973 O O . ILE A 1 125 ? 6.191 -7.080 -16.998 1.00 86.56 125 ILE A O 1
ATOM 977 N N . SER A 1 126 ? 5.038 -6.248 -18.754 1.00 91.25 126 SER A N 1
ATOM 978 C CA . SER A 1 126 ? 5.524 -4.874 -18.620 1.00 91.25 126 SER A CA 1
ATOM 979 C C . SER A 1 126 ? 5.055 -4.246 -17.303 1.00 91.25 126 SER A C 1
ATOM 981 O O . SER A 1 126 ? 3.862 -4.037 -17.093 1.00 91.25 126 SER A O 1
ATOM 983 N N . GLU A 1 127 ? 5.989 -3.929 -16.400 1.00 91.19 127 GLU A N 1
ATOM 984 C CA . GLU A 1 127 ? 5.650 -3.254 -15.139 1.00 91.19 127 GLU A CA 1
ATOM 985 C C . GLU A 1 127 ? 5.142 -1.830 -15.362 1.00 91.19 127 GLU A C 1
ATOM 987 O O . GLU A 1 127 ? 4.229 -1.411 -14.655 1.00 91.19 127 GLU A O 1
ATOM 992 N N . SER A 1 128 ? 5.706 -1.109 -16.336 1.00 93.00 128 SER A N 1
ATOM 993 C CA . SER A 1 128 ? 5.283 0.256 -16.657 1.00 93.00 128 SER A CA 1
ATOM 994 C C . SER A 1 128 ? 3.843 0.286 -17.154 1.00 93.00 128 SER A C 1
ATOM 996 O O . SER A 1 128 ? 3.076 1.136 -16.718 1.00 93.00 128 SER A O 1
ATOM 998 N N . GLU A 1 129 ? 3.443 -0.690 -17.971 1.00 94.88 129 GLU A N 1
ATOM 999 C CA . GLU A 1 129 ? 2.062 -0.785 -18.445 1.00 94.88 129 GLU A CA 1
ATOM 1000 C C . GLU A 1 129 ? 1.087 -1.071 -17.296 1.00 94.88 129 GLU A C 1
ATOM 1002 O O . GLU A 1 129 ? 0.038 -0.444 -17.202 1.00 94.88 129 GLU A O 1
ATOM 1007 N N . MET A 1 130 ? 1.448 -1.951 -16.358 1.00 95.38 130 MET A N 1
ATOM 1008 C CA . MET A 1 130 ? 0.607 -2.229 -15.182 1.00 95.38 130 MET A CA 1
ATOM 1009 C C . MET A 1 130 ? 0.465 -1.010 -14.265 1.00 95.38 130 MET A C 1
ATOM 1011 O O . MET A 1 130 ? -0.597 -0.789 -13.676 1.00 95.38 130 MET A O 1
ATOM 1015 N N . VAL A 1 131 ? 1.523 -0.199 -14.154 1.00 96.69 131 VAL A N 1
ATOM 1016 C CA . VAL A 1 131 ? 1.460 1.089 -13.456 1.00 96.69 131 VAL A CA 1
ATOM 1017 C C . VAL A 1 131 ? 0.562 2.064 -14.207 1.00 96.69 131 VAL A C 1
ATOM 1019 O O . VAL A 1 131 ? -0.310 2.646 -13.573 1.00 96.6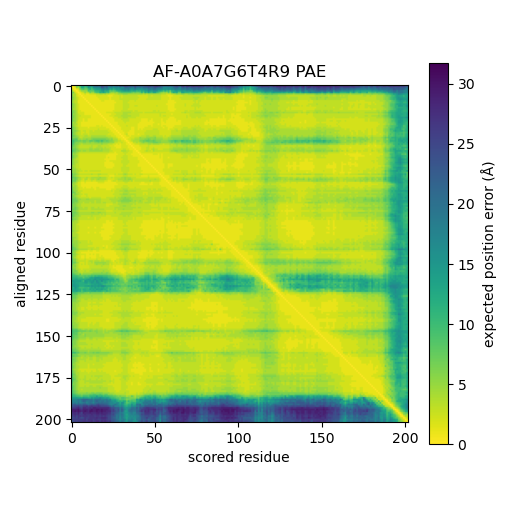9 131 VAL A O 1
ATOM 1022 N N . ARG A 1 132 ? 0.704 2.193 -15.531 1.00 97.50 132 ARG A N 1
ATOM 1023 C CA . ARG A 1 132 ? -0.133 3.071 -16.362 1.00 97.50 132 ARG A CA 1
ATOM 1024 C C . ARG A 1 132 ? -1.615 2.732 -16.237 1.00 97.50 132 ARG A C 1
ATOM 1026 O O . ARG A 1 132 ? -2.401 3.617 -15.921 1.00 97.50 132 ARG A O 1
ATOM 1033 N N . VAL A 1 133 ? -1.977 1.454 -16.371 1.00 97.62 133 VAL A N 1
ATOM 1034 C CA . VAL A 1 133 ? -3.358 0.977 -16.175 1.00 97.62 133 VAL A CA 1
ATOM 1035 C C . VAL A 1 133 ? -3.863 1.329 -14.774 1.00 97.62 133 VAL A C 1
ATOM 1037 O O . VAL A 1 133 ? -4.972 1.830 -14.629 1.00 97.62 133 VAL A O 1
ATOM 1040 N N . THR A 1 134 ? -3.044 1.127 -13.736 1.00 97.94 134 THR A N 1
ATOM 1041 C CA . THR A 1 134 ? -3.431 1.480 -12.359 1.00 97.94 134 THR A CA 1
ATOM 1042 C C . THR A 1 134 ? -3.634 2.987 -12.191 1.00 97.94 134 THR A C 1
ATOM 1044 O O . THR A 1 134 ? -4.587 3.401 -11.538 1.00 97.94 134 THR A O 1
ATOM 1047 N N . VAL A 1 135 ? -2.766 3.817 -12.775 1.00 98.06 135 VAL A N 1
ATOM 1048 C CA . VAL A 1 135 ? -2.894 5.282 -12.744 1.00 98.06 135 VAL A CA 1
ATOM 1049 C C . VAL A 1 135 ? -4.178 5.730 -13.438 1.00 98.06 135 VAL A C 1
ATOM 1051 O O . VAL A 1 135 ? -4.914 6.543 -12.882 1.00 98.06 135 VAL A O 1
ATOM 1054 N N . GLU A 1 136 ? -4.466 5.167 -14.611 1.00 97.44 136 GLU A N 1
ATOM 1055 C CA . GLU A 1 136 ? -5.654 5.462 -15.414 1.00 97.44 136 GLU A CA 1
ATOM 1056 C C . GLU A 1 136 ? -6.951 5.172 -14.643 1.00 97.44 136 GLU A C 1
ATOM 1058 O O . GLU A 1 136 ? -7.837 6.021 -14.584 1.00 97.44 136 GLU A O 1
ATOM 1063 N N . ILE A 1 137 ? -7.055 4.020 -13.971 1.00 96.50 137 ILE A N 1
ATOM 1064 C CA . ILE A 1 137 ? -8.265 3.669 -13.204 1.00 96.50 137 ILE A CA 1
ATOM 1065 C C . ILE A 1 137 ? -8.336 4.356 -11.830 1.00 96.50 137 ILE A C 1
ATOM 1067 O O . ILE A 1 137 ? -9.406 4.431 -11.231 1.00 96.50 137 ILE A O 1
ATOM 1071 N N . CYS A 1 138 ? -7.215 4.873 -11.317 1.00 97.75 138 CYS A N 1
ATOM 1072 C CA . CYS A 1 138 ? -7.125 5.473 -9.986 1.00 97.75 138 CYS A CA 1
ATOM 1073 C C . CYS A 1 138 ? -6.908 6.995 -10.008 1.00 97.75 138 CYS A C 1
ATOM 1075 O O . CYS A 1 138 ? -6.375 7.514 -9.021 1.00 97.75 138 CYS A O 1
ATOM 1077 N N . ARG A 1 139 ? -7.332 7.719 -11.056 1.00 96.69 139 ARG A N 1
ATOM 1078 C CA . ARG A 1 139 ? -7.084 9.170 -11.215 1.00 96.69 139 ARG A CA 1
ATOM 1079 C C . ARG A 1 139 ? -7.277 10.012 -9.946 1.00 96.69 139 ARG A C 1
ATOM 1081 O O . ARG A 1 139 ? -6.313 10.681 -9.590 1.00 96.69 139 ARG A O 1
ATOM 1088 N N . PRO A 1 140 ? -8.376 9.906 -9.169 1.00 97.69 140 PRO A N 1
ATOM 1089 C CA . PRO A 1 140 ? -8.532 10.695 -7.941 1.00 97.69 140 PRO A CA 1
ATOM 1090 C C . PRO A 1 140 ? -7.347 10.629 -6.958 1.00 97.69 140 PRO A C 1
ATOM 1092 O O . PRO A 1 140 ? -6.984 11.633 -6.347 1.00 97.69 140 PRO A O 1
ATOM 1095 N N . LEU A 1 141 ? -6.711 9.460 -6.808 1.00 98.31 141 LEU A N 1
ATOM 1096 C CA . LEU A 1 141 ? -5.513 9.312 -5.978 1.00 98.31 141 LEU A CA 1
ATOM 1097 C C . LEU A 1 141 ? -4.302 10.001 -6.601 1.00 98.31 141 LEU A C 1
ATOM 1099 O O . LEU A 1 141 ? -3.568 10.693 -5.899 1.00 98.31 141 LEU A O 1
ATOM 1103 N N . PHE A 1 142 ? -4.059 9.778 -7.889 1.00 98.19 142 PHE A N 1
ATOM 1104 C CA . PHE A 1 142 ? -2.852 10.276 -8.540 1.00 98.19 142 PHE A CA 1
ATOM 1105 C C . PHE A 1 142 ? -2.924 11.776 -8.825 1.00 98.19 142 PHE A C 1
ATOM 1107 O O . PHE A 1 142 ? -1.933 12.455 -8.587 1.00 98.19 142 PHE A O 1
ATOM 1114 N N . ASP A 1 143 ? -4.089 12.316 -9.180 1.00 97.81 143 ASP A N 1
ATOM 1115 C CA . ASP A 1 143 ? -4.319 13.754 -9.392 1.00 97.81 143 ASP A CA 1
ATOM 1116 C C . ASP A 1 143 ? -3.986 14.576 -8.146 1.00 97.81 143 ASP A C 1
ATOM 1118 O O . ASP A 1 143 ? -3.457 15.682 -8.233 1.00 97.81 143 ASP A O 1
ATOM 1122 N N . LYS A 1 144 ? -4.218 14.005 -6.959 1.00 97.31 144 LYS A N 1
ATOM 1123 C CA . LYS A 1 144 ? -3.870 14.631 -5.680 1.00 97.31 144 LYS A CA 1
ATOM 1124 C C . LYS A 1 144 ? -2.361 14.845 -5.494 1.00 97.31 144 LYS A C 1
ATOM 1126 O O . LYS A 1 144 ? -1.964 15.769 -4.786 1.00 97.31 144 LYS A O 1
ATOM 1131 N N . TYR A 1 145 ? -1.524 13.982 -6.071 1.00 97.00 145 TYR A N 1
ATOM 1132 C CA . TYR A 1 145 ? -0.061 14.008 -5.907 1.00 97.00 145 TYR A CA 1
ATOM 1133 C C . TYR A 1 145 ? 0.699 14.417 -7.174 1.00 97.00 145 TYR A C 1
ATOM 1135 O O . TYR A 1 145 ? 1.876 14.769 -7.088 1.00 97.00 145 TYR A O 1
ATOM 1143 N N . TYR A 1 146 ? 0.031 14.374 -8.322 1.00 96.44 146 TYR A N 1
ATOM 1144 C CA . TYR A 1 146 ? 0.540 14.702 -9.647 1.00 96.44 146 TYR A CA 1
ATOM 1145 C C . TYR A 1 146 ? -0.514 15.544 -10.393 1.00 96.44 146 TYR A C 1
ATOM 1147 O O . TYR A 1 146 ? -1.119 15.064 -11.355 1.00 96.44 146 TYR A O 1
ATOM 1155 N N . PRO A 1 147 ? -0.789 16.775 -9.922 1.00 95.44 147 PRO A N 1
ATOM 1156 C CA . PRO A 1 147 ? -1.834 17.616 -10.496 1.00 95.44 147 PRO A CA 1
ATOM 1157 C C . PRO A 1 147 ? -1.497 17.995 -11.939 1.00 95.44 147 PRO A C 1
ATOM 1159 O O . PRO A 1 147 ? -0.350 18.322 -12.241 1.00 95.44 147 PRO A O 1
ATOM 1162 N N . ASP A 1 148 ? -2.506 17.956 -12.809 1.00 94.25 148 ASP A N 1
ATOM 1163 C CA . ASP A 1 148 ? -2.421 18.372 -14.216 1.00 94.25 148 ASP A CA 1
ATOM 1164 C C . ASP A 1 148 ? -1.406 17.582 -15.070 1.00 94.25 148 ASP A C 1
ATOM 1166 O O . ASP A 1 148 ? -0.948 18.053 -16.110 1.00 94.25 148 ASP A O 1
ATOM 1170 N N . VAL A 1 149 ? -1.069 16.354 -14.657 1.00 96.50 149 VAL A N 1
ATOM 1171 C CA . VAL A 1 149 ? -0.173 15.449 -15.395 1.00 96.50 149 VAL A CA 1
ATOM 1172 C C . VAL A 1 149 ? -0.977 14.314 -16.047 1.00 96.50 149 VAL A C 1
ATOM 1174 O O . VAL A 1 149 ? -1.889 13.746 -15.437 1.00 96.50 149 VAL A O 1
ATOM 1177 N N . ASN A 1 150 ? -0.657 13.954 -17.294 1.00 96.00 150 ASN A N 1
ATOM 1178 C CA . ASN A 1 150 ? -1.299 12.818 -17.968 1.00 96.00 150 ASN A CA 1
ATOM 1179 C C . ASN A 1 150 ? -0.841 11.470 -17.373 1.00 96.00 150 ASN A C 1
ATOM 1181 O O . ASN A 1 150 ? 0.178 11.367 -16.695 1.00 96.00 150 ASN A O 1
ATOM 1185 N N . GLU A 1 151 ? -1.618 10.418 -17.601 1.00 94.62 151 GLU A N 1
ATOM 1186 C CA . GLU A 1 151 ? -1.397 9.088 -17.030 1.00 94.62 151 GLU A CA 1
ATOM 1187 C C . GLU A 1 151 ? -0.068 8.440 -17.438 1.00 94.62 151 GLU A C 1
ATOM 1189 O O . GLU A 1 151 ? 0.505 7.700 -16.637 1.00 94.62 151 GLU A O 1
ATOM 1194 N N . GLY A 1 152 ? 0.439 8.727 -18.641 1.00 95.69 152 GLY A N 1
ATOM 1195 C CA . GLY A 1 152 ? 1.732 8.230 -19.113 1.00 95.69 152 GLY A CA 1
ATOM 1196 C C . GLY A 1 152 ? 2.882 8.810 -18.296 1.00 95.69 152 GLY A C 1
ATOM 1197 O O . GLY A 1 152 ? 3.650 8.062 -17.690 1.00 95.69 152 GLY A O 1
ATOM 1198 N N . ASP A 1 153 ? 2.926 10.135 -18.185 1.00 97.50 153 ASP A N 1
ATOM 1199 C CA . ASP A 1 153 ? 3.965 10.851 -17.440 1.00 97.50 153 ASP A CA 1
ATOM 1200 C C . ASP A 1 153 ? 3.909 10.537 -15.934 1.00 97.50 153 ASP A C 1
ATOM 1202 O O . ASP A 1 153 ? 4.943 10.373 -15.279 1.00 97.50 153 ASP A O 1
ATOM 1206 N N . ILE A 1 154 ? 2.704 10.382 -15.365 1.00 97.44 154 ILE A N 1
ATOM 1207 C CA . ILE A 1 154 ? 2.552 9.909 -13.980 1.00 97.44 154 ILE A CA 1
ATOM 1208 C C . ILE A 1 154 ? 3.119 8.496 -13.842 1.00 97.44 154 ILE A C 1
ATOM 1210 O O . ILE A 1 154 ? 3.842 8.226 -12.882 1.00 97.44 154 ILE A O 1
ATOM 1214 N N . ALA A 1 155 ? 2.811 7.582 -14.765 1.00 97.19 155 ALA A N 1
ATOM 1215 C CA . ALA A 1 155 ? 3.296 6.210 -14.690 1.00 97.19 155 ALA A CA 1
ATOM 1216 C C . ALA A 1 155 ? 4.827 6.141 -14.741 1.00 97.19 155 ALA A C 1
ATOM 1218 O O . ALA A 1 155 ? 5.431 5.410 -13.950 1.00 97.19 155 ALA A O 1
ATOM 1219 N N . GLU A 1 156 ? 5.460 6.939 -15.601 1.00 96.81 156 GLU A N 1
ATOM 1220 C CA . GLU A 1 156 ? 6.917 7.076 -15.652 1.00 96.81 156 GLU A CA 1
ATOM 1221 C C . GLU A 1 156 ? 7.482 7.621 -14.337 1.00 96.81 156 GLU A C 1
ATOM 1223 O O . GLU A 1 156 ? 8.404 7.031 -13.766 1.00 96.81 156 GLU A O 1
ATOM 1228 N N . ALA A 1 157 ? 6.889 8.687 -13.793 1.00 96.19 157 ALA A N 1
ATOM 1229 C CA . ALA A 1 157 ? 7.316 9.274 -12.526 1.00 96.19 157 ALA A CA 1
ATOM 1230 C C . ALA A 1 157 ? 7.163 8.302 -11.341 1.00 96.19 157 ALA A C 1
ATOM 1232 O O . ALA A 1 157 ? 8.042 8.217 -10.480 1.00 96.19 157 ALA A O 1
ATOM 1233 N N . VAL A 1 158 ? 6.065 7.547 -11.294 1.00 95.69 158 VAL A N 1
ATOM 1234 C CA . VAL A 1 158 ? 5.798 6.524 -10.273 1.00 95.69 158 VAL A CA 1
ATOM 1235 C C . VAL A 1 158 ? 6.781 5.360 -10.405 1.00 95.69 158 VAL A C 1
ATOM 1237 O O . VAL A 1 158 ? 7.293 4.871 -9.397 1.00 95.69 158 VAL A O 1
ATOM 1240 N N . MET A 1 159 ? 7.096 4.934 -11.630 1.00 94.56 159 MET A N 1
ATOM 1241 C CA . MET A 1 159 ? 8.102 3.900 -11.883 1.00 94.56 159 MET A CA 1
ATOM 1242 C C . MET A 1 159 ? 9.505 4.351 -11.471 1.00 94.56 159 MET A C 1
ATOM 1244 O O . MET A 1 159 ? 10.215 3.585 -10.819 1.00 94.56 159 MET A O 1
ATOM 1248 N N . ALA A 1 160 ? 9.882 5.592 -11.779 1.00 92.50 160 ALA A N 1
ATOM 1249 C CA . ALA A 1 160 ? 11.165 6.171 -11.382 1.00 92.50 160 ALA A CA 1
ATOM 1250 C C . ALA A 1 160 ? 11.311 6.302 -9.855 1.00 92.50 160 ALA A C 1
ATOM 1252 O O . ALA A 1 160 ? 12.422 6.253 -9.333 1.00 92.50 160 ALA A O 1
ATOM 1253 N N . LYS A 1 161 ? 10.191 6.435 -9.134 1.00 87.94 161 LYS A N 1
ATOM 1254 C CA . LYS A 1 161 ? 10.131 6.521 -7.666 1.00 87.94 161 LYS A CA 1
ATOM 1255 C C . LYS A 1 161 ? 9.871 5.182 -6.972 1.00 87.94 161 LYS A C 1
ATOM 1257 O O . LYS A 1 161 ? 9.658 5.175 -5.761 1.00 87.94 161 LYS A O 1
ATOM 1262 N N . LYS A 1 162 ? 9.871 4.057 -7.700 1.00 89.12 162 LYS A N 1
ATOM 1263 C CA . LYS A 1 162 ? 9.686 2.726 -7.104 1.00 89.12 162 LYS A CA 1
ATOM 1264 C C . LYS A 1 162 ? 10.676 2.560 -5.940 1.00 89.12 162 LYS A C 1
ATOM 1266 O O . LYS A 1 162 ? 11.881 2.683 -6.167 1.00 89.12 162 LYS A O 1
ATOM 1271 N N . PRO A 1 163 ? 10.202 2.266 -4.716 1.00 90.88 163 PRO A N 1
ATOM 1272 C CA . PRO A 1 163 ? 11.062 2.304 -3.547 1.00 90.88 163 PRO A CA 1
ATOM 1273 C C . PRO A 1 163 ? 12.146 1.238 -3.635 1.00 90.88 163 PRO A C 1
ATOM 1275 O O . PRO A 1 163 ? 11.887 0.064 -3.924 1.00 90.88 163 PRO A O 1
ATOM 1278 N N . THR A 1 164 ? 13.368 1.654 -3.339 1.00 90.19 164 THR A N 1
ATOM 1279 C CA . THR A 1 164 ? 14.499 0.753 -3.168 1.00 90.19 164 THR A CA 1
ATOM 1280 C C . THR A 1 164 ? 14.428 0.059 -1.807 1.00 90.19 164 THR A C 1
ATOM 1282 O O . THR A 1 164 ? 13.652 0.418 -0.912 1.00 90.19 164 THR A O 1
ATOM 1285 N N . LEU A 1 165 ? 15.288 -0.942 -1.611 1.00 88.25 165 LEU A N 1
ATOM 1286 C CA . LEU A 1 165 ? 15.454 -1.574 -0.304 1.00 88.25 165 LEU A CA 1
ATOM 1287 C C . LEU A 1 165 ? 15.911 -0.568 0.766 1.00 88.25 165 LEU A C 1
ATOM 1289 O O . LEU A 1 165 ? 15.482 -0.666 1.914 1.00 88.25 165 LEU A O 1
ATOM 1293 N N . LEU A 1 166 ? 16.751 0.402 0.388 1.00 91.12 166 LEU A N 1
ATOM 1294 C CA . LEU A 1 166 ? 17.236 1.443 1.291 1.00 91.12 166 LEU A CA 1
ATOM 1295 C C . LEU A 1 166 ? 16.106 2.388 1.714 1.00 91.12 166 LEU A C 1
ATOM 1297 O O . LEU A 1 166 ? 16.000 2.718 2.898 1.00 91.12 166 LEU A O 1
ATOM 1301 N N . ASP A 1 167 ? 15.227 2.760 0.781 1.00 92.56 167 ASP A N 1
ATOM 1302 C CA . ASP A 1 167 ? 14.043 3.571 1.087 1.00 92.56 167 ASP A CA 1
ATOM 1303 C C . ASP A 1 167 ? 13.148 2.834 2.084 1.00 92.56 167 ASP A C 1
ATOM 1305 O O . ASP A 1 167 ? 12.790 3.364 3.138 1.00 92.56 167 ASP A O 1
ATOM 1309 N N . CYS A 1 168 ? 12.863 1.559 1.806 1.00 93.50 168 CYS A N 1
ATOM 1310 C CA . CYS A 1 168 ? 12.078 0.706 2.692 1.00 93.50 168 CYS A CA 1
ATOM 1311 C C . CYS A 1 168 ? 12.709 0.600 4.087 1.00 93.50 168 CYS A C 1
ATOM 1313 O O . CYS A 1 168 ? 12.027 0.822 5.087 1.00 93.50 168 CYS A O 1
ATOM 1315 N N . LEU A 1 169 ? 14.014 0.328 4.176 1.00 93.88 169 LEU A N 1
ATOM 1316 C CA . LEU A 1 169 ? 14.736 0.250 5.447 1.00 93.88 169 LEU A CA 1
ATOM 1317 C C . LEU A 1 169 ? 14.686 1.572 6.220 1.00 93.88 169 LEU A C 1
ATOM 1319 O O . LEU A 1 169 ? 14.515 1.558 7.438 1.00 93.88 169 LEU A O 1
ATOM 1323 N N . THR A 1 170 ? 14.774 2.706 5.525 1.00 96.19 170 THR A N 1
ATOM 1324 C CA . THR A 1 170 ? 14.646 4.037 6.132 1.00 96.19 170 THR A CA 1
ATOM 1325 C C . THR A 1 170 ? 13.258 4.227 6.748 1.00 96.19 170 THR A C 1
ATOM 1327 O O . THR A 1 170 ? 13.142 4.702 7.880 1.00 96.19 170 THR A O 1
ATOM 1330 N N . HIS A 1 171 ? 12.196 3.783 6.069 1.00 96.75 171 HIS A N 1
ATOM 1331 C CA . HIS A 1 171 ? 10.842 3.796 6.629 1.00 96.75 171 HIS A CA 1
ATOM 1332 C C . HIS A 1 171 ? 10.680 2.853 7.826 1.00 96.75 171 HIS A C 1
ATOM 1334 O O . HIS A 1 171 ? 10.067 3.243 8.827 1.00 96.75 171 HIS A O 1
ATOM 1340 N N . ILE A 1 172 ? 11.263 1.648 7.773 1.00 95.69 172 ILE A N 1
ATOM 1341 C CA . ILE A 1 172 ? 11.290 0.739 8.927 1.00 95.69 172 ILE A CA 1
ATOM 1342 C C . ILE A 1 172 ? 11.987 1.438 10.093 1.00 95.69 172 ILE A C 1
ATOM 1344 O O . ILE A 1 172 ? 11.376 1.568 11.148 1.00 95.69 172 ILE A O 1
ATOM 1348 N N . ALA A 1 173 ? 13.198 1.963 9.898 1.00 96.75 173 ALA A N 1
ATOM 1349 C CA . ALA A 1 173 ? 13.997 2.603 10.942 1.00 96.75 173 ALA A CA 1
ATOM 1350 C C . ALA A 1 173 ? 13.302 3.819 11.565 1.00 96.75 173 ALA A C 1
ATOM 1352 O O . ALA A 1 173 ? 13.342 3.984 12.784 1.00 96.75 173 ALA A O 1
ATOM 1353 N N . LYS A 1 174 ? 12.609 4.626 10.751 1.00 96.38 174 LYS A N 1
ATOM 1354 C CA . LYS A 1 174 ? 11.805 5.763 11.222 1.00 96.38 174 LYS A CA 1
ATOM 1355 C C . LYS A 1 174 ? 10.664 5.333 12.148 1.00 96.38 174 LYS A C 1
ATOM 1357 O O . LYS A 1 174 ? 10.288 6.092 13.035 1.00 96.38 174 LYS A O 1
ATOM 1362 N N . SER A 1 175 ? 10.090 4.150 11.926 1.00 94.44 175 SER A N 1
ATOM 1363 C CA . SER A 1 175 ? 8.949 3.650 12.705 1.00 94.44 175 SER A CA 1
ATOM 1364 C C . SER A 1 175 ? 9.342 2.737 13.870 1.00 94.44 175 SER A C 1
ATOM 1366 O O . SER A 1 175 ? 8.657 2.721 14.890 1.00 94.44 175 SER A O 1
ATOM 1368 N N . ASP A 1 176 ? 10.415 1.962 13.715 1.00 95.25 176 ASP A N 1
ATOM 1369 C CA . ASP A 1 176 ? 10.852 0.923 14.641 1.00 95.25 176 ASP A CA 1
ATOM 1370 C C . ASP A 1 176 ? 12.328 0.564 14.378 1.00 95.25 176 ASP A C 1
ATOM 1372 O O . ASP A 1 176 ? 12.665 -0.276 13.535 1.00 95.25 176 ASP A O 1
ATOM 1376 N N . LEU A 1 177 ? 13.234 1.207 15.120 1.00 95.50 177 LEU A N 1
ATOM 1377 C CA . LEU A 1 177 ? 14.678 0.995 14.980 1.00 95.50 177 LEU A CA 1
ATOM 1378 C C . LEU A 1 177 ? 15.104 -0.440 15.334 1.00 95.50 177 LEU A C 1
ATOM 1380 O O . LEU A 1 177 ? 16.071 -0.955 14.771 1.00 95.50 177 LEU A O 1
ATOM 1384 N N . ILE A 1 178 ? 14.389 -1.101 16.252 1.00 94.19 178 ILE A N 1
ATOM 1385 C CA . ILE A 1 178 ? 14.674 -2.490 16.631 1.00 94.19 178 ILE A CA 1
ATOM 1386 C C . ILE A 1 178 ? 14.345 -3.406 15.452 1.00 94.19 178 ILE A C 1
ATOM 1388 O O . ILE A 1 178 ? 15.186 -4.225 15.075 1.00 94.19 178 ILE A O 1
ATOM 1392 N N . ARG A 1 179 ? 13.182 -3.220 14.812 1.00 92.44 179 ARG A N 1
ATOM 1393 C CA . ARG A 1 179 ? 12.822 -3.968 13.598 1.00 92.44 179 ARG A CA 1
ATOM 1394 C C . ARG A 1 179 ? 13.805 -3.710 12.461 1.00 92.44 179 ARG A C 1
ATOM 1396 O O . ARG A 1 179 ? 14.178 -4.659 11.785 1.00 92.44 179 ARG A O 1
ATOM 1403 N N . ALA A 1 180 ? 14.268 -2.476 12.264 1.00 94.44 180 ALA A N 1
ATOM 1404 C CA . ALA A 1 180 ? 15.258 -2.176 11.225 1.00 94.44 180 ALA A CA 1
ATOM 1405 C C . ALA A 1 180 ? 16.577 -2.930 11.449 1.00 94.44 180 ALA A C 1
ATOM 1407 O O . ALA A 1 180 ? 17.113 -3.539 10.527 1.00 94.44 180 ALA A O 1
ATOM 1408 N N . ARG A 1 181 ? 17.073 -2.958 12.693 1.00 92.88 181 ARG A N 1
ATOM 1409 C CA . ARG A 1 181 ? 18.264 -3.743 13.056 1.00 92.88 181 ARG A CA 1
ATOM 1410 C C . ARG A 1 181 ? 18.050 -5.237 12.846 1.00 92.88 181 ARG A C 1
ATOM 1412 O O . ARG A 1 181 ? 18.948 -5.910 12.350 1.00 92.88 181 ARG A O 1
ATOM 1419 N N . GLN A 1 182 ? 16.878 -5.752 13.217 1.00 90.31 182 GLN A N 1
ATOM 1420 C CA . GLN A 1 182 ? 16.528 -7.149 12.976 1.00 90.31 182 GLN A CA 1
ATOM 1421 C C . GLN A 1 182 ? 16.493 -7.461 11.475 1.00 90.31 182 GLN A C 1
ATOM 1423 O O . GLN A 1 182 ? 17.091 -8.440 11.053 1.00 90.31 182 GLN A O 1
ATOM 1428 N N . PHE A 1 183 ? 15.873 -6.597 10.671 1.00 89.25 183 PHE A N 1
ATOM 1429 C CA . PHE A 1 183 ? 15.800 -6.745 9.220 1.00 89.25 183 PHE A CA 1
ATOM 1430 C C . PHE A 1 183 ? 17.191 -6.857 8.580 1.00 89.25 183 PHE A C 1
ATOM 1432 O O . PHE A 1 183 ? 17.412 -7.748 7.765 1.00 89.25 183 PHE A O 1
ATOM 1439 N N . ILE A 1 184 ? 18.135 -5.994 8.974 1.00 88.62 184 ILE A N 1
ATOM 1440 C CA . ILE A 1 184 ? 19.525 -6.043 8.488 1.00 88.62 184 ILE A CA 1
ATOM 1441 C C . ILE A 1 184 ? 20.182 -7.369 8.884 1.00 88.62 184 ILE A C 1
ATOM 1443 O O . ILE A 1 184 ? 20.690 -8.083 8.026 1.00 88.62 184 ILE A O 1
ATOM 1447 N N . ARG A 1 185 ? 20.103 -7.743 10.168 1.00 85.75 185 ARG A N 1
ATOM 1448 C CA . ARG A 1 185 ? 20.702 -8.988 10.675 1.00 85.75 185 ARG A CA 1
ATOM 1449 C C . ARG A 1 185 ? 20.161 -10.230 9.975 1.00 85.75 185 ARG A C 1
ATOM 1451 O O . ARG A 1 185 ? 20.941 -11.102 9.605 1.00 85.75 185 ARG A O 1
ATOM 1458 N N . ASP A 1 186 ? 18.844 -10.311 9.804 1.00 82.31 186 ASP A N 1
ATOM 1459 C CA . ASP A 1 186 ? 18.195 -11.451 9.159 1.00 82.31 186 ASP A CA 1
ATOM 1460 C C . ASP A 1 186 ? 18.654 -11.570 7.695 1.00 82.31 186 ASP A C 1
ATOM 1462 O O . ASP A 1 186 ? 18.856 -12.676 7.200 1.00 82.31 186 ASP A O 1
ATOM 1466 N N . ARG A 1 187 ? 18.893 -10.442 7.010 1.00 74.81 187 ARG A N 1
ATOM 1467 C CA . ARG A 1 187 ? 19.413 -10.412 5.633 1.00 74.81 187 ARG A CA 1
ATOM 1468 C C . ARG A 1 187 ? 20.894 -10.779 5.540 1.00 74.81 187 ARG A C 1
ATOM 1470 O O . ARG A 1 187 ? 21.245 -11.565 4.665 1.00 74.81 187 ARG A O 1
ATOM 1477 N N . ASP A 1 188 ? 21.738 -10.284 6.441 1.00 66.00 188 ASP A N 1
ATOM 1478 C CA . ASP A 1 188 ? 23.166 -10.631 6.473 1.00 66.00 188 ASP A CA 1
ATOM 1479 C C . ASP A 1 188 ? 23.372 -12.136 6.694 1.00 66.00 188 ASP A C 1
ATOM 1481 O O . ASP A 1 188 ? 24.202 -12.764 6.037 1.00 66.00 188 ASP A O 1
ATOM 1485 N N . LEU A 1 189 ? 22.562 -12.744 7.568 1.00 57.97 189 LEU A N 1
ATOM 1486 C CA . LEU A 1 189 ? 22.572 -14.189 7.806 1.00 57.97 189 LEU A CA 1
ATOM 1487 C C . LEU A 1 189 ? 22.186 -14.999 6.556 1.00 57.97 189 LEU A C 1
ATOM 1489 O O . LEU A 1 189 ? 22.766 -16.060 6.315 1.00 57.97 189 LEU A O 1
ATOM 1493 N N . HIS A 1 190 ? 21.262 -14.500 5.729 1.00 58.31 190 HIS A N 1
ATOM 1494 C CA . HIS A 1 190 ? 20.948 -15.122 4.433 1.00 58.31 190 HIS A CA 1
ATOM 1495 C C . HIS A 1 190 ? 22.114 -15.011 3.444 1.00 58.31 190 HIS A C 1
ATOM 1497 O O . HIS A 1 190 ? 22.413 -15.975 2.745 1.00 58.31 190 HIS A O 1
ATOM 1503 N N . CYS A 1 191 ? 22.820 -13.877 3.410 1.00 54.97 191 CYS A N 1
ATOM 1504 C CA . CYS A 1 191 ? 23.985 -13.694 2.539 1.00 54.97 191 CYS A CA 1
ATOM 1505 C C . CYS A 1 191 ? 25.179 -14.577 2.951 1.00 54.97 191 CYS A C 1
ATOM 1507 O O . CYS A 1 191 ? 25.873 -15.115 2.091 1.00 54.97 191 CYS A O 1
ATOM 1509 N N . LEU A 1 192 ? 25.413 -14.754 4.257 1.00 43.19 192 LEU A N 1
ATOM 1510 C CA . LEU A 1 192 ? 26.550 -15.514 4.795 1.00 43.19 192 LEU A CA 1
ATOM 1511 C C . LEU A 1 192 ? 26.372 -17.036 4.720 1.00 43.19 192 LEU A C 1
ATOM 1513 O O . LEU A 1 192 ? 27.357 -17.762 4.627 1.00 43.19 192 LEU A O 1
ATOM 1517 N N . THR A 1 193 ? 25.136 -17.537 4.747 1.00 51.59 193 THR A N 1
ATOM 1518 C CA . THR A 1 193 ? 24.863 -18.985 4.676 1.00 51.59 193 THR A CA 1
ATOM 1519 C C . THR A 1 193 ? 24.865 -19.537 3.244 1.00 51.59 193 THR A C 1
ATOM 1521 O O . THR A 1 193 ? 24.614 -20.728 3.049 1.00 51.59 193 THR A O 1
ATOM 1524 N N . GLY A 1 194 ? 25.164 -18.703 2.235 1.00 44.12 194 GLY A N 1
ATOM 1525 C CA . GLY A 1 194 ? 25.432 -19.110 0.847 1.00 44.12 194 GLY A CA 1
ATOM 1526 C C . GLY A 1 194 ? 24.285 -19.842 0.142 1.00 44.12 194 GLY A C 1
ATOM 1527 O O . GLY A 1 194 ? 24.451 -20.340 -0.970 1.00 44.12 194 GLY A O 1
ATOM 1528 N N . THR A 1 195 ? 23.112 -19.919 0.762 1.00 36.84 195 THR A N 1
ATOM 1529 C CA . THR A 1 195 ? 21.967 -20.655 0.250 1.00 36.84 195 THR A CA 1
ATOM 1530 C C . THR A 1 195 ? 20.858 -19.671 -0.070 1.00 36.84 195 THR A C 1
ATOM 1532 O O . THR A 1 195 ? 20.035 -19.341 0.771 1.00 36.84 195 THR A O 1
ATOM 1535 N N . ARG A 1 196 ? 20.799 -19.331 -1.364 1.00 44.56 196 ARG A N 1
ATOM 1536 C CA . ARG A 1 196 ? 19.631 -18.829 -2.109 1.00 44.56 196 ARG A CA 1
ATOM 1537 C C . ARG A 1 196 ? 19.604 -17.321 -2.364 1.00 44.56 196 ARG A C 1
ATOM 1539 O O . ARG A 1 196 ? 19.957 -16.487 -1.540 1.00 44.56 196 ARG A O 1
ATOM 1546 N N . SER A 1 197 ? 19.183 -17.026 -3.595 1.00 36.47 197 SER A N 1
ATOM 1547 C CA . SER A 1 197 ? 18.981 -15.703 -4.180 1.00 36.47 197 SER A CA 1
ATOM 1548 C C . SER A 1 197 ? 18.256 -14.771 -3.213 1.00 36.47 197 SER A C 1
ATOM 1550 O O . SER A 1 197 ? 17.228 -15.142 -2.641 1.00 36.47 197 SER A O 1
ATOM 1552 N N . VAL A 1 198 ? 18.763 -13.540 -3.094 1.00 39.78 198 VAL A N 1
ATOM 1553 C CA . VAL A 1 198 ? 18.034 -12.398 -2.536 1.00 39.78 198 VAL A CA 1
ATOM 1554 C C . VAL A 1 198 ? 16.869 -12.108 -3.478 1.00 39.78 198 VAL A C 1
ATOM 1556 O O . VAL A 1 198 ? 16.881 -11.162 -4.262 1.00 39.78 198 VAL A O 1
ATOM 1559 N N . ALA A 1 199 ? 15.841 -12.950 -3.428 1.00 36.09 199 ALA A N 1
ATOM 1560 C CA . ALA A 1 199 ? 14.547 -12.558 -3.912 1.00 36.09 199 ALA A CA 1
ATOM 1561 C C . ALA A 1 199 ? 14.170 -11.356 -3.048 1.00 36.09 199 ALA A C 1
ATOM 1563 O O . ALA A 1 199 ? 13.933 -11.462 -1.836 1.00 36.09 199 ALA A O 1
ATOM 1564 N N . LEU A 1 200 ? 14.135 -10.190 -3.684 1.00 39.84 200 LEU A N 1
ATOM 1565 C CA . LEU A 1 200 ? 13.210 -9.136 -3.318 1.00 39.84 200 LEU A CA 1
ATOM 1566 C C . LEU A 1 200 ? 11.815 -9.746 -3.499 1.00 39.84 200 LEU A C 1
ATOM 1568 O O . LEU A 1 200 ? 11.142 -9.518 -4.500 1.00 39.84 200 LEU A O 1
ATOM 1572 N N . ALA A 1 201 ? 11.435 -10.645 -2.586 1.00 37.44 201 ALA A N 1
ATOM 1573 C CA . ALA A 1 201 ? 10.046 -10.983 -2.410 1.00 37.44 201 ALA A CA 1
ATOM 1574 C C . ALA A 1 201 ? 9.349 -9.641 -2.135 1.00 37.44 201 ALA A C 1
ATOM 1576 O O . ALA A 1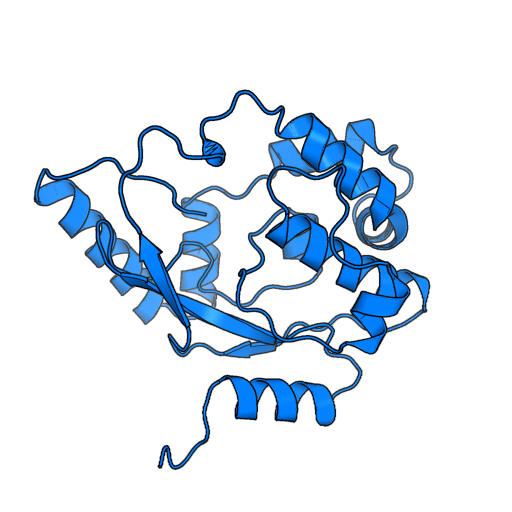 201 ? 9.886 -8.867 -1.328 1.00 37.44 201 ALA A O 1
ATOM 1577 N N . PRO A 1 202 ? 8.274 -9.329 -2.877 1.00 42.38 202 PRO A N 1
ATOM 1578 C CA . PRO A 1 202 ? 7.495 -8.120 -2.644 1.00 42.38 202 PRO A CA 1
ATOM 1579 C C . PRO A 1 202 ? 7.125 -7.961 -1.163 1.00 42.38 202 PRO A C 1
ATOM 1581 O O . PRO A 1 202 ? 6.915 -8.996 -0.485 1.00 42.38 202 PRO A O 1
#

Foldseek 3Di:
DPPVDAPVVVFVVVVVVDQLEAKEDEWAFEDELATATALLLFADDLVVLLLVRQADPPIGGDPVLCVVLVHFDPVQLPSSRSLRLLSSQLSCLVVVGHYHYHYHNDNRHYDYDDDDPPDPVPPPDDPLVSLLVSCVSRVSSNCVVPPPDDSNVSSVVSVVSNDDSVNSLVRCCVGPVPSSVRRVVSVVVVVVVVRDDPPSPD

Nearest PDB structures (foldseek):
  5v5k-assembly1_A  TM=2.108E-01  e=7.182E+00  Archaeoglobus fulgidus

Secondary structure (DSSP, 8-state):
--TT--HHHHHHHHHHH-TTEEEEEEEEEEEESS-EE-TT-S---HHHHHTTPPPPTT-EE-HHHHHHHTSS-TT--SSHHHHHHHHHHHHHHHTT---EEEEEEEEEEEEEE---TT-GGGS---HHHHHHHHHHHTHHHHHTTSTT--HHHHHHHHHHTPPPHHHHHHHHHHH-HHHHHHHHHHHHHHHHT--S------

Radius of gyration: 17.29 Å; Cα contacts (8 Å, |Δi|>4): 295; chains: 1; bounding box: 45×40×45 Å

InterPro domains:
  IPR029044 Nucleotide-diphospho-sugar transferases [SSF53448] (7-116)

Organism: NCBI:txid28104

Mean predicted aligned error: 5.43 Å

pLDDT: mean 89.02, std 14.52, range [36.09, 98.56]